Protein AF-A0A9P5AZR4-F1 (afdb_monomer_lite)

Organism: NCBI:txid1803897

Secondary structure (DSSP, 8-state):
-----------------------------PBP-BEEEESSGGGS-HHHHHHHHHHHHHTT--EEEE----B-TTGGGS-PPPB--SSSSSTT---THHHHHHHTTTT--------------------S-GGGGT----B------STTHHHHHHHHHHHHHHTT--B--S-B-SS--GGGSS-B-TTSHHHHHHHHHHHHHHHSBPSS----

Sequence (212 aa):
MKSFNLLALCQALLVAATPYGSKLPARQQSNSFAGVNSFFLHAFKQQDILDVLDAIKDANLKVLRIFISPTGHNAKNSGSISMPHIEPRTVGVWDDTQLKAIDQLTIAIHDRYKLGCWGSDATSSLSTPTWAANKLMLFEEFGATGRSKSTTVGQHIDVFNGLGVPWMPWQISKPGNKASDYEFWTDEPTYDVVEDGSNDALAKSAAQTWSI

Structure (mmCIF, N/CA/C/O backbone):
data_AF-A0A9P5AZR4-F1
#
_entry.id   AF-A0A9P5AZR4-F1
#
loop_
_atom_site.group_PDB
_atom_site.id
_atom_site.type_symbol
_atom_site.label_atom_id
_atom_site.label_alt_id
_atom_site.label_comp_id
_atom_site.label_asym_id
_atom_site.label_entity_id
_atom_site.label_seq_id
_atom_site.pdbx_PDB_ins_code
_atom_site.Cartn_x
_atom_site.Cartn_y
_atom_site.Cartn_z
_atom_site.occupancy
_atom_site.B_iso_or_equiv
_atom_site.auth_seq_id
_atom_site.auth_comp_id
_atom_site.auth_asym_id
_atom_site.auth_atom_id
_atom_site.pdbx_PDB_model_num
ATOM 1 N N . MET A 1 1 ? 9.253 -65.199 74.011 1.00 41.66 1 MET A N 1
ATOM 2 C CA . MET A 1 1 ? 8.823 -65.410 72.609 1.00 41.66 1 MET A CA 1
ATOM 3 C C . MET A 1 1 ? 8.147 -64.112 72.168 1.00 41.66 1 MET A C 1
ATOM 5 O O . MET A 1 1 ? 7.011 -63.895 72.540 1.00 41.66 1 MET A O 1
ATOM 9 N N . LYS A 1 2 ? 8.881 -63.053 71.802 1.00 36.59 2 LYS A N 1
ATOM 10 C CA . LYS A 1 2 ? 9.472 -62.744 70.482 1.00 36.59 2 LYS A CA 1
ATOM 11 C C . LYS A 1 2 ? 8.461 -62.855 69.335 1.00 36.59 2 LYS A C 1
ATOM 13 O O . LYS A 1 2 ? 8.369 -63.879 68.673 1.00 36.59 2 LYS A O 1
ATOM 18 N N . SER A 1 3 ? 7.715 -61.770 69.163 1.00 35.44 3 SER A N 1
ATOM 19 C CA . SER A 1 3 ? 6.932 -61.399 67.990 1.00 35.44 3 SER A CA 1
ATOM 20 C C . SER A 1 3 ? 7.857 -61.142 66.792 1.00 35.44 3 SER A C 1
ATOM 22 O O . SER A 1 3 ? 8.815 -60.379 66.897 1.00 35.44 3 SER A O 1
ATOM 24 N N . PHE A 1 4 ? 7.565 -61.778 65.657 1.00 37.97 4 PHE A N 1
ATOM 25 C CA . PHE A 1 4 ? 8.135 -61.457 64.348 1.00 37.97 4 PHE A CA 1
ATOM 26 C C . PHE A 1 4 ? 7.071 -60.691 63.555 1.00 37.97 4 PHE A C 1
ATOM 28 O O . PHE A 1 4 ? 6.090 -61.283 63.120 1.00 37.97 4 PHE A O 1
ATOM 35 N N . ASN A 1 5 ? 7.260 -59.382 63.381 1.00 36.47 5 ASN A N 1
ATOM 36 C CA . ASN A 1 5 ? 6.564 -58.601 62.359 1.00 36.47 5 ASN A CA 1
ATOM 37 C C . ASN A 1 5 ? 7.544 -58.410 61.201 1.00 36.47 5 ASN A C 1
ATOM 39 O O . ASN A 1 5 ? 8.585 -57.776 61.374 1.00 36.47 5 ASN A O 1
ATOM 43 N N . LEU A 1 6 ? 7.230 -58.999 60.047 1.00 40.84 6 LEU A N 1
ATOM 44 C CA . LEU A 1 6 ? 7.995 -58.841 58.817 1.00 40.84 6 LEU A CA 1
ATOM 45 C C . LEU A 1 6 ? 7.328 -57.781 57.931 1.00 40.84 6 LEU A C 1
ATOM 47 O O . LEU A 1 6 ? 6.110 -57.744 57.784 1.00 40.84 6 LEU A O 1
ATOM 51 N N . LEU A 1 7 ? 8.189 -56.921 57.395 1.00 41.50 7 LEU A N 1
ATOM 52 C CA . LEU A 1 7 ? 7.981 -55.810 56.473 1.00 41.50 7 LEU A CA 1
ATOM 53 C C . LEU A 1 7 ? 6.928 -56.033 55.372 1.00 41.50 7 LEU A C 1
ATOM 55 O O . LEU A 1 7 ? 6.967 -57.042 54.676 1.00 41.50 7 LEU A O 1
ATOM 59 N N . ALA A 1 8 ? 6.186 -54.966 55.062 1.00 41.78 8 ALA A N 1
ATOM 60 C CA . ALA A 1 8 ? 6.099 -54.441 53.695 1.00 41.78 8 ALA A CA 1
ATOM 61 C C . ALA A 1 8 ? 5.699 -52.954 53.736 1.00 41.78 8 ALA A C 1
ATOM 63 O O . ALA A 1 8 ? 4.533 -52.593 53.872 1.00 41.78 8 ALA A O 1
ATOM 64 N N . LEU A 1 9 ? 6.708 -52.087 53.659 1.00 41.28 9 LEU A N 1
ATOM 65 C CA . LEU A 1 9 ? 6.569 -50.641 53.530 1.00 41.28 9 LEU A CA 1
ATOM 66 C C . LEU A 1 9 ? 6.415 -50.311 52.034 1.00 41.28 9 LEU A C 1
ATOM 68 O O . LEU A 1 9 ? 7.409 -50.182 51.328 1.00 41.28 9 LEU A O 1
ATOM 72 N N . CYS A 1 10 ? 5.187 -50.183 51.535 1.00 32.59 10 CYS A N 1
ATOM 73 C CA . CYS A 1 10 ? 4.936 -49.555 50.234 1.00 32.59 10 CYS A CA 1
ATOM 74 C C . CYS A 1 10 ? 4.562 -48.087 50.463 1.00 32.59 10 CYS A C 1
ATOM 76 O O . CYS A 1 10 ? 3.388 -47.739 50.558 1.00 32.59 10 CYS A O 1
ATOM 78 N N . GLN A 1 11 ? 5.568 -47.216 50.573 1.00 43.03 11 GLN A N 1
ATOM 79 C CA . GLN A 1 11 ? 5.358 -45.782 50.385 1.00 43.03 11 GLN A CA 1
ATOM 80 C C . GLN A 1 11 ? 5.200 -45.521 48.886 1.00 43.03 11 GLN A C 1
ATOM 82 O O . GLN A 1 11 ? 6.162 -45.600 48.124 1.00 43.03 11 GLN A O 1
ATOM 87 N N . ALA A 1 12 ? 3.975 -45.226 48.459 1.00 45.28 12 ALA A N 1
ATOM 88 C CA . ALA A 1 12 ? 3.737 -44.628 47.158 1.00 45.28 12 ALA A CA 1
ATOM 89 C C . ALA A 1 12 ? 4.248 -43.178 47.198 1.00 45.28 12 ALA A C 1
ATOM 91 O O . ALA A 1 12 ? 3.670 -42.322 47.866 1.00 45.28 12 ALA A O 1
ATOM 92 N N . LEU A 1 13 ? 5.350 -42.909 46.499 1.00 39.28 13 LEU A N 1
ATOM 93 C CA . LEU A 1 13 ? 5.769 -41.553 46.156 1.00 39.28 13 LEU A CA 1
ATOM 94 C C . LEU A 1 13 ? 4.739 -40.971 45.179 1.00 39.28 13 LEU A C 1
ATOM 96 O O . LEU A 1 13 ? 4.774 -41.266 43.985 1.00 39.28 13 LEU A O 1
ATOM 100 N N . LEU A 1 14 ? 3.822 -40.135 45.673 1.00 39.91 14 LEU A N 1
ATOM 101 C CA . LEU A 1 14 ? 3.134 -39.177 44.811 1.00 39.91 14 LEU A CA 1
ATOM 102 C C . LEU A 1 14 ? 4.166 -38.127 44.387 1.00 39.91 14 LEU A C 1
ATOM 104 O O . LEU A 1 14 ? 4.485 -37.208 45.140 1.00 39.91 14 LEU A O 1
ATOM 108 N N . VAL A 1 15 ? 4.689 -38.258 43.171 1.00 49.47 15 VAL A N 1
ATOM 109 C CA . VAL A 1 15 ? 5.338 -37.137 42.491 1.00 49.47 15 VAL A CA 1
ATOM 110 C C . VAL A 1 15 ? 4.220 -36.166 42.127 1.00 49.47 15 VAL A C 1
ATOM 112 O O . VAL A 1 15 ? 3.446 -36.415 41.204 1.00 49.47 15 VAL A O 1
ATOM 115 N N . ALA A 1 16 ? 4.088 -35.078 42.886 1.00 50.81 16 ALA A N 1
ATOM 116 C CA . ALA A 1 16 ? 3.272 -33.952 42.463 1.00 50.81 16 ALA A CA 1
ATOM 117 C C . ALA A 1 16 ? 3.879 -33.416 41.160 1.00 50.81 16 ALA A C 1
ATOM 119 O O . ALA A 1 16 ? 4.981 -3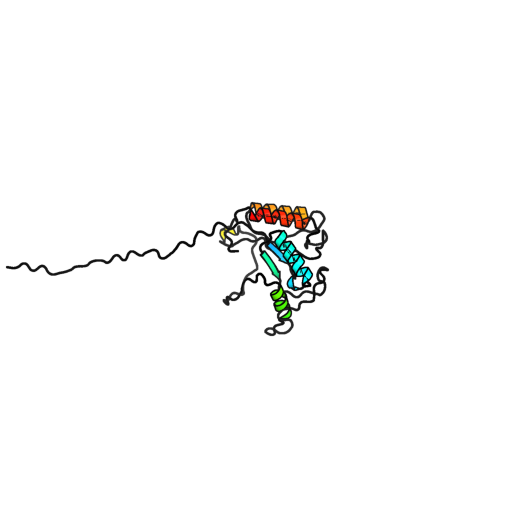2.869 41.165 1.00 50.81 16 ALA A O 1
ATOM 120 N N . ALA A 1 17 ? 3.184 -33.618 40.040 1.00 46.16 17 ALA A N 1
ATOM 121 C CA . ALA A 1 17 ? 3.525 -32.972 38.786 1.00 46.16 17 ALA A CA 1
ATOM 122 C C . ALA A 1 17 ? 3.391 -31.461 38.999 1.00 46.16 17 ALA A C 1
ATOM 124 O O . ALA A 1 17 ? 2.285 -30.924 39.065 1.00 46.16 17 ALA A O 1
ATOM 125 N N . THR A 1 18 ? 4.517 -30.773 39.162 1.00 46.44 18 THR A N 1
ATOM 126 C CA . THR A 1 18 ? 4.547 -29.321 39.066 1.00 46.44 18 THR A CA 1
ATOM 127 C C . THR A 1 18 ? 4.150 -28.968 37.633 1.00 46.44 18 THR A C 1
ATOM 129 O O . THR A 1 18 ? 4.769 -29.476 36.693 1.00 46.44 18 THR A O 1
ATOM 132 N N . PRO A 1 19 ? 3.111 -28.145 37.410 1.00 44.41 19 PRO A N 1
ATOM 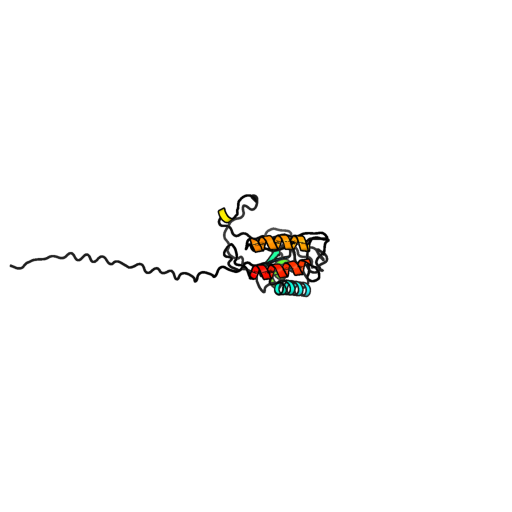133 C CA . PRO A 1 19 ? 2.815 -27.664 36.074 1.00 44.41 19 PRO A CA 1
ATOM 134 C C . PRO A 1 19 ? 3.958 -26.734 35.652 1.00 44.41 19 PRO A C 1
ATOM 136 O O . PRO A 1 19 ? 3.955 -25.540 35.940 1.00 44.41 19 PRO A O 1
ATOM 139 N N . TYR A 1 20 ? 4.965 -27.299 34.984 1.00 39.66 20 TYR A N 1
ATOM 140 C CA . TYR A 1 20 ? 5.957 -26.552 34.222 1.00 39.66 20 TYR A CA 1
ATOM 141 C C . TYR A 1 20 ? 5.283 -26.033 32.959 1.00 39.66 20 TYR A C 1
ATOM 143 O O . TYR A 1 20 ? 5.343 -26.605 31.877 1.00 39.66 20 TYR A O 1
ATOM 151 N N . GLY A 1 21 ? 4.583 -24.932 33.151 1.00 45.75 21 GLY A N 1
ATOM 152 C CA . GLY A 1 21 ? 4.060 -24.095 32.102 1.00 45.75 21 GLY A CA 1
ATOM 153 C C . GLY A 1 21 ? 3.828 -22.753 32.747 1.00 45.75 21 GLY A C 1
ATOM 154 O O . GLY A 1 21 ? 2.744 -22.495 33.267 1.00 45.75 21 GLY A O 1
ATOM 155 N N . SER A 1 22 ? 4.855 -21.904 32.755 1.00 45.66 22 SER A N 1
ATOM 156 C CA . SER A 1 22 ? 4.604 -20.473 32.827 1.00 45.66 22 SER A CA 1
ATOM 157 C C . SER A 1 22 ? 3.550 -20.196 31.761 1.00 45.66 22 SER A C 1
ATOM 159 O O . SER A 1 22 ? 3.808 -20.365 30.569 1.00 45.66 22 SER A O 1
ATOM 161 N N . LYS A 1 23 ? 2.323 -19.857 32.183 1.00 44.72 23 LYS A N 1
ATOM 162 C CA . LYS A 1 23 ? 1.367 -19.226 31.279 1.00 44.72 23 LYS A CA 1
ATOM 163 C C . LYS A 1 23 ? 2.152 -18.075 30.675 1.00 44.72 23 LYS A C 1
ATOM 165 O O . LYS A 1 23 ? 2.538 -17.163 31.409 1.00 44.72 23 LYS A O 1
ATOM 170 N N . LEU A 1 24 ? 2.449 -18.162 29.378 1.00 41.00 24 LEU A N 1
ATOM 171 C CA . LEU A 1 24 ? 2.876 -16.991 28.630 1.00 41.00 24 LEU A CA 1
ATOM 172 C C . LEU A 1 24 ? 1.893 -15.889 29.037 1.00 41.00 24 LEU A C 1
ATOM 174 O O . LEU A 1 24 ? 0.688 -16.181 29.085 1.00 41.00 24 LEU A O 1
ATOM 178 N N . PRO A 1 25 ? 2.370 -14.698 29.446 1.00 43.75 25 PRO A N 1
ATOM 179 C CA . PRO A 1 25 ? 1.461 -13.613 29.775 1.00 43.75 25 PRO A CA 1
ATOM 180 C C . PRO A 1 25 ? 0.459 -13.532 28.631 1.00 43.75 25 PRO A C 1
ATOM 182 O O . PRO A 1 25 ? 0.867 -13.592 27.468 1.00 43.75 25 PRO A O 1
ATOM 185 N N . ALA A 1 26 ? -0.837 -13.533 28.959 1.00 46.44 26 ALA A N 1
ATOM 186 C CA . ALA A 1 26 ? -1.872 -13.402 27.949 1.00 46.44 26 ALA A CA 1
ATOM 187 C C . ALA A 1 26 ? -1.466 -12.205 27.091 1.00 46.44 26 ALA A C 1
ATOM 189 O O . ALA A 1 26 ? -1.364 -11.097 27.619 1.00 46.44 26 ALA A O 1
ATOM 190 N N . ARG A 1 27 ? -1.111 -12.448 25.819 1.00 45.69 27 ARG A N 1
ATOM 191 C CA . ARG A 1 27 ? -0.790 -11.366 24.893 1.00 45.69 27 ARG A CA 1
ATOM 192 C C . ARG A 1 27 ? -2.048 -10.520 24.901 1.00 45.69 27 ARG A C 1
ATOM 194 O O . ARG A 1 27 ? -3.107 -11.011 24.509 1.00 45.69 27 ARG A O 1
ATOM 201 N N . GLN A 1 28 ? -1.950 -9.330 25.489 1.00 46.62 28 GLN A N 1
ATOM 202 C CA . GLN A 1 28 ? -3.036 -8.367 25.537 1.00 46.62 28 GLN A CA 1
ATOM 203 C C . GLN A 1 28 ? -3.618 -8.317 24.127 1.00 46.62 28 GLN A C 1
ATOM 205 O O . GLN A 1 28 ? -2.840 -8.249 23.173 1.00 46.62 28 GLN A O 1
ATOM 210 N N . GLN A 1 29 ? -4.938 -8.506 24.009 1.00 52.75 29 GLN A N 1
ATOM 211 C CA . GLN A 1 29 ? -5.640 -8.551 22.728 1.00 52.75 29 GLN A CA 1
ATOM 212 C C . GLN A 1 29 ? -5.081 -7.427 21.860 1.00 52.75 29 GLN A C 1
ATOM 214 O O . GLN A 1 29 ? -5.192 -6.260 22.234 1.00 52.75 29 GLN A O 1
ATOM 219 N N . SER A 1 30 ? -4.353 -7.793 20.800 1.00 63.94 30 SER A N 1
ATOM 220 C CA . SER A 1 30 ? -3.662 -6.806 19.980 1.00 63.94 30 SER A CA 1
ATOM 221 C C . SER A 1 30 ? -4.720 -5.857 19.441 1.00 63.94 30 SER A C 1
ATOM 223 O O . SER A 1 30 ? -5.788 -6.312 19.011 1.00 63.94 30 SER A O 1
ATOM 225 N N . ASN A 1 31 ? -4.450 -4.557 19.472 1.00 77.00 31 ASN A N 1
ATOM 226 C CA . ASN A 1 31 ? -5.306 -3.618 18.766 1.00 77.00 31 ASN A CA 1
ATOM 227 C C . ASN A 1 31 ? -5.421 -4.060 17.294 1.00 77.00 31 ASN A C 1
ATOM 229 O O . ASN A 1 31 ? -4.527 -4.740 16.771 1.00 77.00 31 ASN A O 1
ATOM 233 N N . SER A 1 32 ? -6.536 -3.731 16.643 1.00 88.8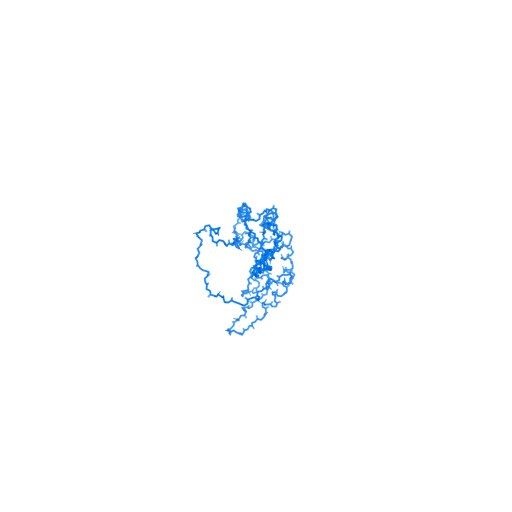8 32 SER A N 1
ATOM 234 C CA . SER A 1 32 ? -6.636 -3.885 15.194 1.00 88.88 32 SER A CA 1
ATOM 235 C C . SER A 1 32 ? -5.561 -3.024 14.526 1.00 88.88 32 SER A C 1
ATOM 237 O O . SER A 1 32 ? -4.970 -2.134 15.143 1.00 88.88 32 SER A O 1
ATOM 239 N N . PHE A 1 33 ? -5.267 -3.310 13.267 1.00 92.31 33 PHE A N 1
ATOM 240 C CA . PHE A 1 33 ? -4.279 -2.559 12.510 1.00 92.31 33 PHE A CA 1
ATOM 241 C C . PHE A 1 33 ? -4.753 -2.349 11.081 1.00 92.31 33 PHE A C 1
ATOM 243 O O . PHE A 1 33 ? -5.545 -3.124 10.546 1.00 92.31 33 PHE A O 1
ATOM 250 N N . ALA A 1 34 ? -4.204 -1.316 10.464 1.00 95.81 34 ALA A N 1
ATOM 251 C CA . ALA A 1 34 ? -4.267 -1.112 9.034 1.00 95.81 34 ALA A CA 1
ATOM 252 C C . ALA A 1 34 ? -2.874 -1.308 8.434 1.00 95.81 34 ALA A C 1
ATOM 254 O O . ALA A 1 34 ? -1.849 -1.065 9.080 1.00 95.81 34 ALA A O 1
ATOM 255 N N . GLY A 1 35 ? -2.839 -1.766 7.194 1.00 95.69 35 GLY A N 1
ATOM 256 C CA . GLY A 1 35 ? -1.647 -1.800 6.362 1.00 95.69 35 GLY A CA 1
ATOM 257 C C . GLY A 1 35 ? -1.955 -1.254 4.978 1.00 95.69 35 GLY A C 1
ATOM 258 O O . GLY A 1 35 ? -3.010 -0.668 4.756 1.00 95.69 35 GLY A O 1
ATOM 259 N N . VAL A 1 36 ? -1.050 -1.457 4.030 1.00 97.25 36 VAL A N 1
ATOM 260 C CA . VAL A 1 36 ? -1.250 -1.059 2.637 1.00 97.25 36 VAL A CA 1
ATOM 261 C C . VAL A 1 36 ? -0.471 -1.948 1.689 1.00 97.25 36 VAL A C 1
ATOM 263 O O . VAL A 1 36 ? 0.529 -2.565 2.057 1.00 97.25 36 VAL A O 1
ATOM 266 N N . ASN A 1 37 ? -0.941 -2.006 0.450 1.00 96.25 37 ASN A N 1
ATOM 267 C CA . ASN A 1 37 ? -0.242 -2.682 -0.626 1.00 96.25 37 ASN A CA 1
ATOM 268 C C . ASN A 1 37 ? 0.575 -1.688 -1.445 1.00 96.25 37 ASN A C 1
ATOM 270 O O . ASN A 1 37 ? 0.172 -0.540 -1.634 1.00 96.25 37 ASN A O 1
ATOM 274 N N . SER A 1 38 ? 1.673 -2.175 -2.009 1.00 94.06 38 SER A N 1
ATOM 275 C CA . SER A 1 38 ? 2.296 -1.574 -3.179 1.00 94.06 38 SER A CA 1
ATOM 276 C C . SER A 1 38 ? 2.813 -2.669 -4.105 1.00 94.06 38 SER A C 1
ATOM 278 O O . SER A 1 38 ? 3.629 -3.505 -3.725 1.00 94.06 38 SER A O 1
ATOM 280 N N . PHE A 1 39 ? 2.334 -2.678 -5.343 1.00 90.75 39 PHE A N 1
ATOM 281 C CA . PHE A 1 39 ? 2.656 -3.702 -6.333 1.00 90.75 39 PHE A CA 1
ATOM 282 C C . PHE A 1 39 ? 4.139 -3.708 -6.730 1.00 90.75 39 PHE A C 1
ATOM 284 O O . PHE A 1 39 ? 4.661 -4.728 -7.166 1.00 90.75 39 PHE A O 1
ATOM 291 N N . PHE A 1 40 ? 4.833 -2.583 -6.582 1.00 92.56 40 PHE A N 1
ATOM 292 C CA . PHE A 1 40 ? 6.155 -2.409 -7.175 1.00 92.56 40 PHE A CA 1
ATOM 293 C C . PHE A 1 40 ? 6.993 -1.340 -6.470 1.00 92.56 40 PHE A C 1
ATOM 295 O O . PHE A 1 40 ? 7.810 -0.679 -7.110 1.00 92.56 40 PHE A O 1
ATOM 302 N N . LEU A 1 41 ? 6.811 -1.156 -5.156 1.00 93.38 41 LEU A N 1
ATOM 303 C CA . LEU A 1 41 ? 7.557 -0.143 -4.402 1.00 93.38 41 LEU A CA 1
ATOM 304 C C . LEU A 1 41 ? 9.073 -0.324 -4.517 1.00 93.38 41 LEU A C 1
ATOM 306 O O . LEU A 1 41 ? 9.794 0.649 -4.684 1.00 93.38 41 LEU A O 1
ATOM 310 N N . HIS A 1 42 ? 9.566 -1.563 -4.489 1.00 90.38 42 HIS A N 1
ATOM 311 C CA . HIS A 1 42 ? 10.991 -1.865 -4.671 1.00 90.38 42 HIS A CA 1
ATOM 312 C C . HIS A 1 42 ? 11.531 -1.403 -6.031 1.00 90.38 42 HIS A C 1
ATOM 314 O O . HIS A 1 42 ? 12.735 -1.255 -6.190 1.00 90.38 42 HIS A O 1
ATOM 320 N N . ALA A 1 43 ? 10.665 -1.165 -7.019 1.00 93.94 43 ALA A N 1
ATOM 321 C CA . ALA A 1 43 ? 11.046 -0.638 -8.323 1.00 93.94 43 ALA A CA 1
ATOM 322 C C . ALA A 1 43 ? 11.109 0.899 -8.369 1.00 93.94 43 ALA A C 1
ATOM 324 O O . ALA A 1 43 ? 11.486 1.455 -9.400 1.00 93.94 43 ALA A O 1
ATOM 325 N N . PHE A 1 44 ? 10.711 1.611 -7.314 1.00 93.12 44 PHE A N 1
ATOM 326 C CA . PHE A 1 44 ? 10.763 3.073 -7.286 1.00 93.12 44 PHE A CA 1
ATOM 327 C C . PHE A 1 44 ? 12.211 3.567 -7.184 1.00 93.12 44 PHE A C 1
ATOM 329 O O . PHE A 1 44 ? 13.133 2.836 -6.822 1.00 93.12 44 PHE A O 1
ATOM 336 N N . LYS A 1 45 ? 12.428 4.846 -7.499 1.00 90.69 45 LYS A N 1
ATOM 337 C CA . LYS A 1 45 ? 13.701 5.500 -7.181 1.00 90.69 45 LYS A CA 1
ATOM 338 C C . LYS A 1 45 ? 13.822 5.654 -5.668 1.00 90.69 45 LYS A C 1
ATOM 340 O O . LYS A 1 45 ? 12.820 5.862 -4.996 1.00 90.69 45 LYS A O 1
ATOM 345 N N . GLN A 1 46 ? 15.051 5.647 -5.151 1.00 84.62 46 GLN A N 1
ATOM 346 C CA . GLN A 1 46 ? 15.312 5.683 -3.707 1.00 84.62 46 GLN A CA 1
ATOM 347 C C . GLN A 1 46 ? 14.532 6.778 -2.963 1.00 84.62 46 GLN A C 1
ATOM 349 O O . GLN A 1 46 ? 13.956 6.503 -1.919 1.00 84.62 46 GLN A O 1
ATOM 354 N N . GLN A 1 47 ? 14.485 8.006 -3.489 1.00 85.19 47 GLN A N 1
ATOM 355 C CA . GLN A 1 47 ? 13.745 9.081 -2.823 1.00 85.19 47 GLN A CA 1
ATOM 356 C C . GLN A 1 47 ? 12.235 8.820 -2.811 1.00 85.19 47 GLN A C 1
ATOM 358 O O . GLN A 1 47 ? 11.589 9.052 -1.801 1.00 85.19 47 GLN A O 1
ATOM 363 N N . ASP A 1 48 ? 11.676 8.289 -3.897 1.00 92.38 48 ASP A N 1
ATOM 364 C CA . ASP A 1 48 ? 10.247 7.979 -3.961 1.00 92.38 48 ASP A CA 1
ATOM 365 C C . ASP A 1 48 ? 9.887 6.796 -3.049 1.00 92.38 48 ASP A C 1
ATOM 367 O O . ASP A 1 48 ? 8.800 6.781 -2.482 1.00 92.38 48 ASP A O 1
ATOM 371 N N . ILE A 1 49 ? 10.806 5.843 -2.848 1.00 89.75 49 ILE A N 1
ATOM 372 C CA . ILE A 1 49 ? 10.673 4.806 -1.815 1.00 89.75 49 ILE A CA 1
ATOM 373 C C . ILE A 1 49 ? 10.557 5.451 -0.434 1.00 89.75 49 ILE A C 1
ATOM 375 O O . ILE A 1 49 ? 9.626 5.136 0.302 1.00 89.75 49 ILE A O 1
ATOM 379 N N . LEU A 1 50 ? 11.492 6.341 -0.083 1.00 86.31 50 LEU A N 1
ATOM 380 C CA . LEU A 1 50 ? 11.503 7.009 1.220 1.00 86.31 50 LEU A CA 1
ATOM 381 C C . LEU A 1 50 ? 10.221 7.809 1.442 1.00 86.31 50 LEU A C 1
ATOM 383 O O . LEU A 1 50 ? 9.589 7.649 2.477 1.00 86.31 50 LEU A O 1
ATOM 387 N N . ASP A 1 51 ? 9.786 8.572 0.441 1.00 90.88 51 ASP A N 1
ATOM 388 C CA . ASP A 1 51 ? 8.570 9.375 0.540 1.00 90.88 51 ASP A CA 1
ATOM 389 C C . ASP A 1 51 ? 7.324 8.496 0.744 1.00 90.88 51 ASP A C 1
ATOM 391 O O . ASP A 1 51 ? 6.426 8.855 1.504 1.00 90.88 51 ASP A O 1
ATOM 395 N N . VAL A 1 52 ? 7.253 7.326 0.092 1.00 94.81 52 VAL A N 1
ATOM 396 C CA . VAL A 1 52 ? 6.160 6.363 0.310 1.00 94.81 52 VAL A CA 1
ATOM 397 C C . VAL A 1 52 ? 6.235 5.755 1.710 1.00 94.81 52 VAL A C 1
ATOM 399 O O . VAL A 1 52 ? 5.203 5.622 2.360 1.00 94.81 52 VAL A O 1
ATOM 402 N N . LEU A 1 53 ? 7.425 5.390 2.194 1.00 90.94 53 LEU A N 1
ATOM 403 C CA . LEU A 1 53 ? 7.596 4.839 3.542 1.00 90.94 53 LEU A CA 1
ATOM 404 C C . LEU A 1 53 ? 7.262 5.868 4.633 1.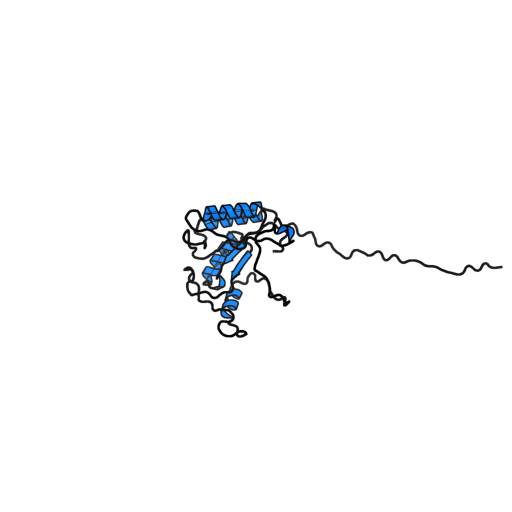00 90.94 53 LEU A C 1
ATOM 406 O O . LEU A 1 53 ? 6.645 5.500 5.633 1.00 90.94 53 LEU A O 1
ATOM 410 N N . ASP A 1 54 ? 7.609 7.139 4.427 1.00 89.50 54 ASP A N 1
ATOM 411 C CA . ASP A 1 54 ? 7.229 8.237 5.317 1.00 89.50 54 ASP A CA 1
ATOM 412 C C . ASP A 1 54 ? 5.709 8.439 5.312 1.00 89.50 54 ASP A C 1
ATOM 414 O O . ASP A 1 54 ? 5.108 8.461 6.380 1.00 89.50 54 ASP A O 1
ATOM 418 N N . ALA A 1 55 ? 5.054 8.431 4.146 1.00 97.12 55 ALA A N 1
ATOM 419 C CA . ALA A 1 55 ? 3.591 8.487 4.065 1.00 97.12 55 ALA A CA 1
ATOM 420 C C . ALA A 1 55 ? 2.910 7.295 4.774 1.00 97.12 55 ALA A C 1
ATOM 422 O O . ALA A 1 55 ? 1.927 7.452 5.492 1.00 97.12 55 ALA A O 1
ATOM 423 N N . ILE A 1 56 ? 3.447 6.079 4.631 1.00 95.31 56 ILE A N 1
ATOM 424 C CA . ILE A 1 56 ? 2.939 4.891 5.341 1.00 95.31 56 ILE A CA 1
ATOM 425 C C . ILE A 1 56 ? 3.044 5.079 6.857 1.00 95.31 56 ILE A C 1
ATOM 427 O O . ILE A 1 56 ? 2.105 4.772 7.598 1.00 95.31 56 ILE A O 1
ATOM 431 N N . LYS A 1 57 ? 4.194 5.574 7.316 1.00 90.31 57 LYS A N 1
ATOM 432 C CA . LYS A 1 57 ? 4.470 5.818 8.728 1.00 90.31 57 LYS A CA 1
ATOM 433 C C . LYS A 1 57 ? 3.572 6.915 9.298 1.00 90.31 57 LYS A C 1
ATOM 435 O O . LYS A 1 57 ? 3.023 6.712 10.382 1.00 90.31 57 LYS A O 1
ATOM 440 N N . ASP A 1 58 ? 3.421 8.025 8.585 1.00 92.62 58 ASP A N 1
ATOM 441 C CA . ASP A 1 58 ? 2.605 9.171 8.992 1.00 92.62 58 ASP A CA 1
ATOM 442 C C . ASP A 1 58 ? 1.128 8.768 9.103 1.00 92.62 58 ASP A C 1
ATOM 444 O O . ASP A 1 58 ? 0.504 9.023 10.130 1.00 92.62 58 ASP A O 1
ATOM 448 N N . ALA A 1 59 ? 0.623 7.972 8.151 1.00 97.38 59 ALA A N 1
ATOM 449 C CA . ALA A 1 59 ? -0.716 7.379 8.203 1.00 97.38 59 ALA A CA 1
ATOM 450 C C . ALA A 1 59 ? -0.869 6.228 9.221 1.00 97.38 59 ALA A C 1
ATOM 452 O O . ALA A 1 59 ? -1.890 5.533 9.247 1.00 97.38 59 ALA A O 1
ATOM 453 N N . ASN A 1 60 ? 0.137 5.970 10.060 1.00 94.12 60 ASN A N 1
ATOM 454 C CA . ASN A 1 60 ? 0.121 4.930 11.086 1.00 94.12 60 ASN A CA 1
ATOM 455 C C . ASN A 1 60 ? -0.085 3.488 10.576 1.00 94.12 60 ASN A C 1
ATOM 457 O O . ASN A 1 60 ? -0.369 2.589 11.374 1.00 94.12 60 ASN A O 1
ATOM 461 N N . LEU A 1 61 ? 0.130 3.239 9.284 1.00 94.12 61 LEU A N 1
ATOM 462 C CA . LEU A 1 61 ? -0.029 1.930 8.658 1.00 94.12 61 LEU A CA 1
ATOM 463 C C . LEU A 1 61 ? 1.104 0.999 9.117 1.00 94.12 61 LEU A C 1
ATOM 465 O O . LEU A 1 61 ? 2.285 1.322 9.010 1.00 94.12 61 LEU A O 1
ATOM 469 N N . LYS A 1 62 ? 0.752 -0.160 9.682 1.00 90.88 62 LYS A N 1
ATOM 470 C CA . LYS A 1 62 ? 1.706 -1.050 10.376 1.00 90.88 62 LYS A CA 1
ATOM 471 C C . LYS A 1 62 ? 2.291 -2.143 9.495 1.00 90.88 62 LYS A C 1
ATOM 473 O O . LYS A 1 62 ? 3.313 -2.722 9.848 1.00 90.88 62 LYS A O 1
ATOM 478 N N . VAL A 1 63 ? 1.643 -2.435 8.372 1.00 91.00 63 VAL A N 1
ATOM 479 C CA . VAL A 1 63 ? 2.044 -3.506 7.459 1.00 91.00 63 VAL A CA 1
ATOM 480 C C . VAL A 1 63 ? 2.106 -2.957 6.044 1.00 91.00 63 VAL A C 1
ATOM 482 O O . VAL A 1 63 ? 1.148 -2.359 5.565 1.00 91.00 63 VAL A O 1
ATOM 485 N N . LEU A 1 64 ? 3.226 -3.190 5.367 1.00 91.69 64 LEU A N 1
ATOM 486 C CA . LEU A 1 64 ? 3.370 -2.965 3.937 1.00 91.69 64 LEU A CA 1
ATOM 487 C C . LEU A 1 64 ? 3.478 -4.324 3.249 1.00 91.69 64 LEU A C 1
ATOM 489 O O . LEU A 1 64 ? 4.405 -5.091 3.513 1.00 91.69 64 LEU A O 1
ATOM 493 N N . ARG A 1 65 ? 2.542 -4.611 2.347 1.00 92.56 65 ARG A N 1
ATOM 494 C CA . ARG A 1 65 ? 2.601 -5.773 1.464 1.00 92.56 65 ARG A CA 1
ATOM 495 C C . ARG A 1 65 ? 3.145 -5.356 0.104 1.00 92.56 65 ARG A C 1
ATOM 497 O O . ARG A 1 65 ? 2.598 -4.464 -0.540 1.00 92.56 65 ARG A O 1
ATOM 504 N N . ILE A 1 66 ? 4.197 -6.037 -0.340 1.00 89.38 66 ILE A N 1
ATOM 505 C CA . ILE A 1 66 ? 4.780 -5.866 -1.673 1.00 89.38 66 ILE A CA 1
ATOM 506 C C . ILE A 1 66 ? 4.598 -7.114 -2.529 1.00 89.38 66 ILE A C 1
ATOM 508 O O . ILE A 1 66 ? 4.466 -8.226 -2.012 1.00 89.38 66 ILE A O 1
ATOM 512 N N . PHE A 1 67 ? 4.634 -6.931 -3.846 1.00 88.25 67 PHE A N 1
ATOM 513 C CA . PHE A 1 67 ? 4.671 -8.028 -4.805 1.00 88.25 67 PHE A CA 1
ATOM 514 C C . PHE A 1 67 ? 6.077 -8.187 -5.364 1.00 88.25 67 PHE A C 1
ATOM 516 O O . PHE A 1 67 ? 6.742 -7.210 -5.688 1.00 88.25 67 PHE A O 1
ATOM 523 N N . ILE A 1 68 ? 6.500 -9.433 -5.552 1.00 86.00 68 ILE A N 1
ATOM 524 C CA . ILE A 1 68 ? 7.731 -9.756 -6.273 1.00 86.00 68 ILE A CA 1
ATOM 525 C C . ILE A 1 68 ? 7.312 -10.132 -7.688 1.00 86.00 68 ILE A C 1
ATOM 527 O O . ILE A 1 68 ? 6.949 -11.275 -7.960 1.00 86.00 68 ILE A O 1
ATOM 531 N N . SER A 1 69 ? 7.271 -9.145 -8.579 1.00 84.12 69 SER A N 1
ATOM 532 C CA . SER A 1 69 ? 6.762 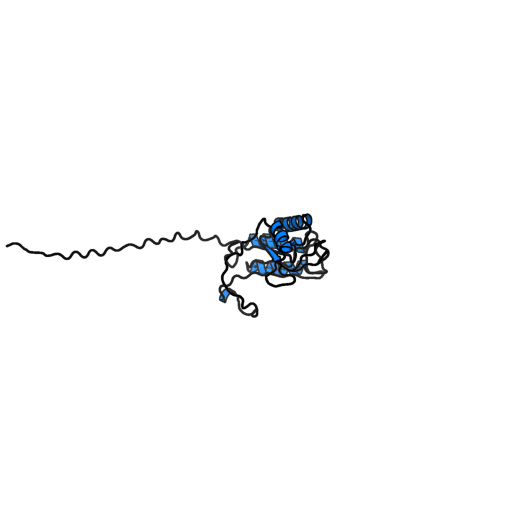-9.332 -9.935 1.00 84.12 69 SER A CA 1
ATOM 533 C C . SER A 1 69 ? 7.471 -8.425 -10.943 1.00 84.12 69 SER A C 1
ATOM 535 O O . SER A 1 69 ? 7.981 -7.362 -10.574 1.00 84.12 69 SER A O 1
ATOM 537 N N . PRO A 1 70 ? 7.528 -8.827 -12.227 1.00 88.94 70 PRO A N 1
ATOM 538 C CA . PRO A 1 70 ? 8.141 -8.001 -13.251 1.00 88.94 70 PRO A CA 1
ATOM 539 C C . PRO A 1 70 ? 7.442 -6.647 -13.336 1.00 88.94 70 PRO A C 1
ATOM 541 O O . PRO A 1 70 ? 6.222 -6.574 -13.463 1.00 88.94 70 PRO A O 1
ATOM 544 N N . THR A 1 71 ? 8.228 -5.578 -13.311 1.00 93.50 71 THR A N 1
ATOM 545 C CA . THR A 1 71 ? 7.721 -4.206 -13.383 1.00 93.50 71 THR A CA 1
ATOM 546 C C . THR A 1 71 ? 8.393 -3.488 -14.542 1.00 93.50 71 THR A C 1
ATOM 548 O O . THR A 1 71 ? 9.610 -3.551 -14.703 1.00 93.50 71 THR A O 1
ATOM 551 N N . GLY A 1 72 ? 7.601 -2.814 -15.374 1.00 93.19 72 GLY A N 1
ATOM 552 C CA . GLY A 1 72 ? 8.123 -1.996 -16.465 1.00 93.19 72 GLY A CA 1
ATOM 553 C C . GLY A 1 72 ? 8.691 -0.660 -15.980 1.00 93.19 72 GLY A C 1
ATOM 554 O O . GLY A 1 72 ? 8.319 -0.147 -14.925 1.00 93.19 72 GLY A O 1
ATOM 555 N N . HIS A 1 73 ? 9.561 -0.063 -16.791 1.00 94.31 73 HIS A N 1
ATOM 556 C CA . HIS A 1 73 ? 10.001 1.312 -16.586 1.00 94.31 73 HIS A CA 1
ATOM 557 C C . HIS A 1 73 ? 8.804 2.279 -16.577 1.00 94.31 73 HIS A C 1
ATOM 559 O O . HIS A 1 73 ? 7.958 2.235 -17.472 1.00 94.31 73 HIS A O 1
ATOM 565 N N . ASN A 1 74 ? 8.780 3.184 -15.598 1.00 94.44 74 ASN A N 1
ATOM 566 C CA . ASN A 1 74 ? 7.744 4.191 -15.382 1.00 94.44 74 ASN A CA 1
ATOM 567 C C . ASN A 1 74 ? 6.320 3.603 -15.286 1.00 94.44 74 ASN A C 1
ATOM 569 O O . ASN A 1 74 ? 5.354 4.188 -15.786 1.00 94.44 74 ASN A O 1
ATOM 573 N N . ALA A 1 75 ? 6.185 2.432 -14.659 1.00 92.50 75 ALA A N 1
ATOM 574 C CA . ALA A 1 75 ? 4.893 1.815 -14.401 1.00 92.50 75 ALA A CA 1
ATOM 575 C C . ALA A 1 75 ? 4.002 2.780 -13.603 1.00 92.50 75 ALA A C 1
ATOM 577 O O . ALA A 1 75 ? 4.448 3.420 -12.655 1.00 92.50 75 ALA A O 1
ATOM 578 N N . LYS A 1 76 ? 2.745 2.937 -14.039 1.00 90.69 76 LYS A N 1
ATOM 579 C CA . LYS A 1 76 ? 1.767 3.875 -13.452 1.00 90.69 76 LYS A CA 1
ATOM 580 C C . LYS A 1 76 ? 2.296 5.316 -13.280 1.00 90.69 76 LYS A C 1
ATOM 582 O O . LYS A 1 76 ? 1.831 6.040 -12.411 1.00 90.69 76 LYS A O 1
ATOM 587 N N . ASN A 1 77 ? 3.230 5.750 -14.132 1.00 91.44 77 ASN A N 1
ATOM 588 C CA . ASN A 1 77 ? 3.858 7.077 -14.083 1.00 91.44 77 ASN A CA 1
ATOM 589 C C . ASN A 1 77 ? 4.673 7.371 -12.808 1.00 91.44 77 ASN A C 1
ATOM 591 O O . ASN A 1 77 ? 4.901 8.538 -12.498 1.00 91.44 77 ASN A O 1
ATOM 595 N N . SER A 1 78 ? 5.132 6.347 -12.083 1.00 89.44 78 SER A N 1
ATOM 596 C CA . SER A 1 78 ? 5.870 6.523 -10.822 1.00 89.44 78 SER A CA 1
ATOM 597 C C . SER A 1 78 ? 7.368 6.779 -10.973 1.00 89.44 78 SER A C 1
ATOM 599 O O . SER A 1 78 ? 8.105 6.823 -9.993 1.00 89.44 78 SER A O 1
ATOM 601 N N . GLY A 1 79 ? 7.872 6.881 -12.203 1.00 90.25 79 GLY A N 1
ATOM 602 C CA . GLY A 1 79 ? 9.310 6.931 -12.449 1.00 90.25 79 GLY A CA 1
ATOM 603 C C . GLY A 1 79 ? 10.048 5.643 -12.069 1.00 90.25 79 GLY A C 1
ATOM 604 O O . GLY A 1 79 ? 11.277 5.686 -11.969 1.00 90.25 79 GLY A O 1
ATOM 605 N N . SER A 1 80 ? 9.332 4.524 -11.871 1.00 93.56 80 SER A N 1
ATOM 606 C CA . SER A 1 80 ? 9.922 3.224 -11.547 1.00 93.56 80 SER A CA 1
ATOM 607 C C . SER A 1 80 ? 10.977 2.791 -12.564 1.00 93.56 80 SER A C 1
ATOM 609 O O . SER A 1 80 ? 10.879 3.066 -13.763 1.00 93.56 80 SER A O 1
ATOM 611 N N . ILE A 1 81 ? 11.980 2.061 -12.096 1.00 92.94 81 ILE A N 1
ATOM 612 C CA . ILE A 1 81 ? 12.939 1.375 -12.958 1.00 92.94 81 ILE A CA 1
ATOM 613 C C . ILE A 1 81 ? 12.413 -0.016 -13.327 1.00 92.94 81 ILE A C 1
ATOM 615 O O . ILE A 1 81 ? 11.572 -0.587 -12.633 1.00 92.94 81 ILE A O 1
ATOM 619 N N . SER A 1 82 ? 12.887 -0.563 -14.447 1.00 94.06 82 SER A N 1
ATOM 620 C CA . SER A 1 82 ? 12.496 -1.911 -14.861 1.00 94.06 82 SER A CA 1
ATOM 621 C C . SER A 1 82 ? 13.013 -2.954 -13.873 1.00 94.06 82 SER A C 1
ATOM 623 O O . SER A 1 82 ? 14.207 -2.983 -13.577 1.00 94.06 82 SER A O 1
ATOM 625 N N . MET A 1 83 ? 12.130 -3.850 -13.443 1.00 92.62 83 MET A N 1
ATOM 626 C CA . MET A 1 83 ? 12.452 -4.989 -12.591 1.00 92.62 83 MET A CA 1
ATOM 627 C C . MET A 1 83 ? 12.158 -6.298 -13.329 1.00 92.62 83 MET A C 1
ATOM 629 O O . MET A 1 83 ? 11.013 -6.513 -13.738 1.00 92.62 83 MET A O 1
ATOM 633 N N . PRO A 1 84 ? 13.158 -7.175 -13.531 1.00 90.88 84 PRO A N 1
ATOM 634 C CA . PRO A 1 84 ? 12.957 -8.459 -14.194 1.00 90.88 84 PRO A CA 1
ATOM 635 C C . PRO A 1 84 ? 12.266 -9.470 -13.270 1.00 90.88 84 PRO A C 1
ATOM 637 O O . PRO A 1 84 ? 12.267 -9.319 -12.050 1.00 90.88 84 PRO A O 1
ATOM 640 N N . HIS A 1 85 ? 11.702 -10.537 -13.845 1.00 88.88 85 HIS A N 1
ATOM 641 C CA . HIS A 1 85 ? 11.273 -11.707 -13.069 1.00 88.88 85 HIS A CA 1
ATOM 642 C C . HIS A 1 85 ? 12.469 -12.317 -12.320 1.00 88.88 85 HIS A C 1
ATOM 644 O O . HIS A 1 85 ? 13.586 -12.267 -12.827 1.00 88.88 85 HIS A O 1
ATOM 650 N N . ILE A 1 86 ? 12.228 -12.930 -11.157 1.00 89.44 86 ILE A N 1
ATOM 651 C CA . ILE A 1 86 ? 13.285 -13.540 -10.330 1.00 89.44 86 ILE A CA 1
ATOM 652 C C . ILE A 1 86 ? 13.980 -14.721 -11.034 1.00 89.44 86 ILE A C 1
ATOM 654 O O . ILE A 1 86 ? 15.141 -15.005 -10.781 1.00 89.44 86 ILE A O 1
ATOM 658 N N . GLU A 1 87 ? 13.286 -15.366 -11.969 1.00 89.25 87 GLU A N 1
ATOM 659 C CA . GLU A 1 87 ? 13.817 -16.382 -12.885 1.00 89.25 87 GLU A CA 1
ATOM 660 C C . GLU A 1 87 ? 13.389 -16.006 -14.313 1.00 89.25 87 GLU A C 1
ATOM 662 O O . GLU A 1 87 ? 12.331 -16.435 -14.778 1.00 89.25 87 GLU A O 1
ATOM 667 N N . PRO A 1 88 ? 14.112 -15.116 -15.010 1.00 85.69 88 PRO A N 1
ATOM 668 C CA . PRO A 1 88 ? 13.581 -14.462 -16.207 1.00 85.69 88 PRO A CA 1
ATOM 669 C C . PRO A 1 88 ? 13.592 -15.334 -17.464 1.00 85.69 88 PRO A C 1
ATOM 671 O O . PRO A 1 88 ? 12.961 -14.974 -18.458 1.00 85.69 88 PRO A O 1
ATOM 674 N N . ARG A 1 89 ? 14.342 -16.443 -17.469 1.00 89.06 89 ARG A N 1
ATOM 675 C CA . ARG A 1 89 ? 14.529 -17.282 -18.667 1.00 89.06 89 ARG A CA 1
ATOM 676 C C . ARG A 1 89 ? 14.572 -18.776 -18.371 1.00 89.06 89 ARG A C 1
ATOM 678 O O . ARG A 1 89 ? 13.919 -19.542 -19.070 1.00 89.06 89 ARG A O 1
ATOM 685 N N . THR A 1 90 ? 15.335 -19.177 -17.357 1.00 88.50 90 THR A N 1
ATOM 686 C CA . THR A 1 90 ? 15.600 -20.586 -17.043 1.00 88.50 90 THR A CA 1
ATOM 687 C C . THR A 1 90 ? 15.336 -20.831 -15.566 1.00 88.50 90 THR A C 1
ATOM 689 O O . THR A 1 90 ? 15.915 -20.145 -14.727 1.00 88.50 90 THR A O 1
ATOM 692 N N . VAL A 1 91 ? 14.491 -21.815 -15.254 1.00 89.31 91 VAL A N 1
ATOM 693 C CA . VAL A 1 91 ? 14.235 -22.250 -13.871 1.00 89.31 91 VAL A CA 1
ATOM 694 C C . VAL A 1 91 ? 15.548 -22.674 -13.212 1.00 89.31 91 VAL A C 1
ATOM 696 O O . VAL A 1 91 ? 16.350 -23.392 -13.813 1.00 89.31 91 VAL A O 1
ATOM 699 N N . GLY A 1 92 ? 15.770 -22.218 -11.985 1.00 89.88 92 GLY A N 1
ATOM 700 C CA . GLY A 1 92 ? 16.996 -22.409 -11.219 1.00 89.88 92 GLY A CA 1
ATOM 701 C C . GLY A 1 92 ? 18.108 -21.403 -11.531 1.00 89.88 92 GLY A C 1
ATOM 702 O O . GLY A 1 92 ? 19.164 -21.482 -10.905 1.00 89.88 92 GLY A O 1
ATOM 703 N N . VAL A 1 93 ? 17.902 -20.465 -12.466 1.00 86.88 93 VAL A N 1
ATOM 704 C CA . VAL A 1 93 ? 18.840 -19.367 -12.751 1.00 86.88 93 VAL A CA 1
ATOM 705 C C . VAL A 1 93 ? 18.214 -18.055 -12.298 1.00 86.88 93 VAL A C 1
ATOM 707 O O . VAL A 1 93 ? 17.379 -17.468 -12.990 1.00 86.88 93 VAL A O 1
ATOM 710 N N . TRP A 1 94 ? 18.639 -17.619 -11.118 1.00 87.31 94 TRP A N 1
ATOM 711 C CA . TRP A 1 94 ? 18.075 -16.474 -10.418 1.00 87.31 94 TRP A CA 1
ATOM 712 C C . TRP A 1 94 ? 18.669 -15.148 -10.907 1.00 87.31 94 TRP A C 1
ATOM 714 O O . TRP A 1 94 ? 19.873 -15.047 -11.149 1.00 87.31 94 TRP A O 1
ATOM 724 N N . ASP A 1 95 ? 17.822 -14.127 -11.027 1.00 86.88 95 ASP A N 1
ATOM 725 C CA . ASP A 1 95 ? 18.216 -12.729 -11.195 1.00 86.88 95 ASP A CA 1
ATOM 726 C C . ASP A 1 95 ? 17.920 -11.954 -9.903 1.00 86.88 95 ASP A C 1
ATOM 728 O O . ASP A 1 95 ? 16.777 -11.604 -9.596 1.00 86.88 95 ASP A O 1
ATOM 732 N N . ASP A 1 96 ? 18.979 -11.666 -9.147 1.00 89.56 96 ASP A N 1
ATOM 733 C CA . ASP A 1 96 ? 18.890 -11.008 -7.842 1.00 89.56 96 ASP A CA 1
ATOM 734 C C . ASP A 1 96 ? 18.525 -9.520 -7.924 1.00 89.56 96 ASP A C 1
ATOM 736 O O . ASP A 1 96 ? 18.460 -8.856 -6.892 1.00 89.56 96 ASP A O 1
ATOM 740 N N . THR A 1 97 ? 18.317 -8.952 -9.116 1.00 88.69 97 THR A N 1
ATOM 741 C CA . THR A 1 97 ? 18.039 -7.516 -9.272 1.00 88.69 97 THR A CA 1
ATOM 742 C C . THR A 1 97 ? 16.846 -7.069 -8.419 1.00 88.69 97 THR A C 1
ATOM 744 O O . THR A 1 97 ? 16.967 -6.096 -7.675 1.00 88.69 97 THR A O 1
ATOM 747 N N . GLN A 1 98 ? 15.723 -7.804 -8.447 1.00 87.06 98 GLN A N 1
ATOM 748 C CA . GLN A 1 98 ? 14.574 -7.497 -7.580 1.00 87.06 98 GLN A CA 1
ATOM 749 C C . GLN A 1 98 ? 14.881 -7.724 -6.099 1.00 87.06 98 GLN A C 1
ATOM 751 O O . GLN A 1 98 ? 14.468 -6.917 -5.275 1.00 87.06 98 GLN A O 1
ATOM 756 N N . LEU A 1 99 ? 15.601 -8.794 -5.754 1.00 86.88 99 LEU A N 1
ATOM 757 C CA . LEU A 1 99 ? 15.914 -9.111 -4.359 1.00 86.88 99 LEU A CA 1
ATOM 758 C C . LEU A 1 99 ? 16.792 -8.026 -3.727 1.00 86.88 99 LEU A C 1
ATOM 760 O O . LEU A 1 99 ? 16.476 -7.543 -2.649 1.00 86.88 99 LEU A O 1
ATOM 764 N N . LYS A 1 100 ? 17.806 -7.541 -4.450 1.00 85.25 100 LYS A N 1
ATOM 765 C CA . LYS A 1 100 ? 18.667 -6.431 -4.008 1.00 85.25 100 LYS A CA 1
ATOM 766 C C . LYS A 1 100 ? 17.909 -5.115 -3.856 1.00 85.25 100 LYS A C 1
ATOM 768 O O . LYS A 1 100 ? 18.278 -4.293 -3.025 1.00 85.25 100 LYS A O 1
ATOM 773 N N . ALA A 1 101 ? 16.881 -4.889 -4.670 1.00 84.44 101 ALA A N 1
ATOM 774 C CA . ALA A 1 101 ? 16.024 -3.717 -4.536 1.00 84.44 101 ALA A CA 1
ATOM 775 C C . ALA A 1 101 ? 15.088 -3.836 -3.322 1.00 84.44 101 ALA A C 1
ATOM 777 O O . ALA A 1 101 ? 14.884 -2.866 -2.598 1.00 84.44 101 ALA A O 1
ATOM 778 N N . ILE A 1 102 ? 14.579 -5.040 -3.046 1.00 83.94 102 ILE A N 1
ATOM 779 C CA . ILE A 1 102 ? 13.818 -5.339 -1.827 1.00 83.94 102 ILE A CA 1
ATOM 780 C C . ILE A 1 102 ? 14.706 -5.193 -0.588 1.00 83.94 102 ILE A C 1
ATOM 782 O O . ILE A 1 102 ? 14.253 -4.637 0.408 1.00 83.94 102 ILE A O 1
ATOM 786 N N . ASP A 1 103 ? 15.982 -5.581 -0.661 1.00 78.25 103 ASP A N 1
ATOM 787 C CA . ASP A 1 103 ? 16.928 -5.406 0.444 1.00 78.25 103 ASP A CA 1
ATOM 788 C C . ASP A 1 103 ? 17.059 -3.928 0.864 1.00 78.25 103 ASP A C 1
ATOM 790 O O . ASP A 1 103 ? 17.275 -3.640 2.041 1.00 78.25 103 ASP A O 1
ATOM 794 N N . GLN A 1 104 ? 16.849 -2.975 -0.051 1.00 70.88 104 GLN A N 1
ATOM 795 C CA . GLN A 1 104 ? 16.852 -1.537 0.258 1.00 70.88 104 GLN A CA 1
ATOM 796 C C . GLN A 1 104 ? 15.598 -1.068 1.015 1.00 70.88 104 GLN A C 1
ATOM 798 O O . GLN A 1 104 ? 15.638 -0.015 1.650 1.00 70.88 104 GLN A O 1
ATOM 803 N N . LEU A 1 105 ? 14.507 -1.846 1.005 1.00 70.12 105 LEU A N 1
ATOM 804 C CA . LEU A 1 105 ? 13.316 -1.618 1.836 1.00 70.12 105 LEU A CA 1
ATOM 805 C C . LEU A 1 105 ? 13.505 -2.110 3.281 1.00 70.12 105 LEU A C 1
ATOM 807 O O . LEU A 1 105 ? 12.650 -1.869 4.135 1.00 70.12 105 LEU A O 1
ATOM 811 N N . THR A 1 106 ? 14.599 -2.822 3.567 1.00 53.53 106 THR A N 1
ATOM 812 C CA . THR A 1 106 ? 14.803 -3.584 4.807 1.00 53.53 106 THR A CA 1
ATOM 813 C C . THR A 1 106 ? 15.098 -2.689 6.011 1.00 53.53 106 THR A C 1
ATOM 815 O O . THR A 1 106 ? 16.219 -2.603 6.503 1.00 53.53 106 THR A O 1
ATOM 818 N N . ILE A 1 107 ? 14.043 -2.069 6.539 1.00 47.94 107 ILE A N 1
ATOM 819 C CA . ILE A 1 107 ? 13.830 -1.878 7.982 1.00 47.94 107 ILE A CA 1
ATOM 820 C C . ILE A 1 107 ? 12.792 -2.893 8.521 1.00 47.94 107 ILE A C 1
ATOM 822 O O . ILE A 1 107 ? 12.665 -3.047 9.732 1.00 47.94 107 ILE A O 1
ATOM 826 N N . ALA A 1 108 ? 12.139 -3.697 7.667 1.00 35.00 108 ALA A N 1
ATOM 827 C CA . ALA A 1 108 ? 11.409 -4.899 8.090 1.00 35.00 108 ALA A CA 1
ATOM 828 C C . ALA A 1 108 ? 11.265 -5.922 6.945 1.00 35.00 108 ALA A C 1
ATOM 830 O O . ALA A 1 108 ? 10.374 -5.799 6.110 1.00 35.00 108 ALA A O 1
ATOM 831 N N . ILE A 1 109 ? 12.096 -6.968 6.928 1.00 36.88 109 ILE A N 1
ATOM 832 C CA . ILE A 1 109 ? 11.752 -8.224 6.246 1.00 36.88 109 ILE A CA 1
ATOM 833 C C . ILE A 1 109 ? 11.394 -9.233 7.331 1.00 36.88 109 ILE A C 1
ATOM 835 O O . ILE A 1 109 ? 12.207 -9.555 8.198 1.00 36.88 109 ILE A O 1
ATOM 839 N N . HIS A 1 110 ? 10.161 -9.729 7.276 1.00 34.59 110 HIS A N 1
ATOM 840 C CA . HIS A 1 110 ? 9.777 -10.946 7.972 1.00 34.59 110 HIS A CA 1
ATOM 841 C C . HIS A 1 110 ? 10.454 -12.116 7.247 1.00 34.59 110 HIS A C 1
ATOM 843 O O . HIS A 1 110 ? 10.154 -12.397 6.085 1.00 34.59 110 HIS A O 1
ATOM 849 N N . ASP A 1 111 ? 11.410 -12.750 7.925 1.00 34.03 111 ASP A N 1
ATOM 850 C CA . ASP A 1 111 ? 12.129 -13.934 7.462 1.00 34.03 111 ASP A CA 1
ATOM 851 C C . ASP A 1 111 ? 11.145 -15.034 7.029 1.00 34.03 111 ASP A C 1
ATOM 853 O O . ASP A 1 111 ? 10.275 -15.462 7.795 1.00 34.03 111 ASP A O 1
ATOM 857 N N . ARG A 1 112 ? 11.290 -15.502 5.786 1.00 41.09 112 ARG A N 1
ATOM 858 C CA . ARG A 1 112 ? 10.607 -16.694 5.279 1.00 41.09 112 ARG A CA 1
ATOM 859 C C . ARG A 1 112 ? 11.609 -17.793 4.942 1.00 41.09 112 ARG A C 1
ATOM 861 O O . ARG A 1 112 ? 11.537 -18.388 3.874 1.00 41.09 112 ARG A O 1
ATOM 868 N N . TYR A 1 113 ? 12.469 -18.144 5.893 1.00 34.84 113 TYR A N 1
ATOM 869 C CA . TYR A 1 113 ? 13.109 -19.454 5.942 1.00 34.84 113 TYR A CA 1
ATOM 870 C C . TYR A 1 113 ? 12.520 -20.319 7.056 1.00 34.84 113 TYR A C 1
ATOM 872 O O . TYR A 1 113 ? 13.098 -20.541 8.117 1.00 34.84 113 TYR A O 1
ATOM 880 N N . LYS A 1 114 ? 11.384 -20.946 6.740 1.00 32.38 114 LYS A N 1
ATOM 881 C CA . LYS A 1 114 ? 11.116 -22.298 7.233 1.00 32.38 114 LYS A CA 1
ATOM 882 C C . LYS A 1 114 ? 10.701 -23.173 6.056 1.00 32.38 114 LYS A C 1
ATOM 884 O O . LYS A 1 114 ? 9.551 -23.171 5.631 1.00 32.38 114 LYS A O 1
ATOM 889 N N . LEU A 1 115 ? 11.686 -23.884 5.510 1.00 40.69 115 LEU A N 1
ATOM 890 C CA . LEU A 1 115 ? 11.498 -24.934 4.515 1.00 40.69 115 LEU A CA 1
ATOM 891 C C . LEU A 1 115 ? 10.609 -26.036 5.109 1.00 40.69 115 LEU A C 1
ATOM 893 O O . LEU A 1 115 ? 10.954 -26.655 6.115 1.00 40.69 115 LEU A O 1
ATOM 897 N N . GLY A 1 116 ? 9.463 -26.258 4.475 1.00 31.91 116 GLY A N 1
ATOM 898 C CA . GLY A 1 116 ? 8.520 -27.327 4.779 1.00 31.91 116 GLY A CA 1
ATOM 899 C C . GLY A 1 116 ? 7.358 -27.265 3.796 1.00 31.91 116 GLY A C 1
ATOM 900 O O . GLY A 1 116 ? 6.696 -26.240 3.692 1.00 31.91 116 GLY A O 1
ATOM 901 N N . CYS A 1 117 ? 7.196 -28.344 3.035 1.00 43.47 117 CYS A N 1
ATOM 902 C CA . CYS A 1 117 ? 6.310 -28.554 1.889 1.00 43.47 117 CYS A CA 1
ATOM 903 C C . CYS A 1 117 ? 4.903 -27.979 2.092 1.00 43.47 117 CYS A C 1
ATOM 905 O O . CYS A 1 117 ? 4.382 -28.170 3.177 1.00 43.47 117 CYS A O 1
ATOM 907 N N . TRP A 1 118 ? 4.308 -27.355 1.065 1.00 35.09 118 TRP A N 1
ATOM 908 C CA . TRP A 1 118 ? 2.923 -27.540 0.575 1.00 35.09 118 TRP A CA 1
ATOM 909 C C . TRP A 1 118 ? 2.661 -26.518 -0.542 1.00 35.09 118 TRP A C 1
ATOM 911 O O . TRP A 1 118 ? 2.299 -25.370 -0.300 1.00 35.09 118 TRP A O 1
ATOM 921 N N . GLY A 1 119 ? 2.879 -26.957 -1.782 1.00 42.03 119 GLY A N 1
ATOM 922 C CA . GLY A 1 119 ? 2.269 -26.361 -2.961 1.00 42.03 119 GLY A CA 1
ATOM 923 C C . GLY A 1 119 ? 1.010 -27.147 -3.295 1.00 42.03 119 GLY A C 1
ATOM 924 O O . GLY A 1 119 ? 1.117 -28.197 -3.916 1.00 42.03 119 GLY A O 1
ATOM 925 N N . SER A 1 120 ? -0.144 -26.660 -2.847 1.00 43.25 120 SER A N 1
ATOM 926 C CA . SER A 1 120 ? -1.467 -26.912 -3.434 1.00 43.25 120 SER A CA 1
ATOM 927 C C . SER A 1 120 ? -2.533 -26.177 -2.615 1.00 43.25 120 SER A C 1
ATOM 929 O O . SER A 1 120 ? -2.513 -26.234 -1.389 1.00 43.25 120 SER A O 1
ATOM 931 N N . ASP A 1 121 ? -3.457 -25.536 -3.334 1.00 38.25 121 ASP A N 1
ATOM 932 C CA . ASP A 1 121 ? -4.750 -24.985 -2.899 1.00 38.25 121 ASP A CA 1
ATOM 933 C C . ASP A 1 121 ? -4.797 -23.496 -2.514 1.00 38.25 121 ASP A C 1
ATOM 935 O O . ASP A 1 121 ? -4.732 -23.102 -1.352 1.00 38.25 121 ASP A O 1
ATOM 939 N N . ALA A 1 122 ? -5.063 -22.661 -3.524 1.00 30.56 122 ALA A N 1
ATOM 940 C CA . ALA A 1 122 ? -5.727 -21.371 -3.344 1.00 30.56 122 ALA A CA 1
ATOM 941 C C . ALA A 1 122 ? -6.716 -21.108 -4.493 1.00 30.56 122 ALA A C 1
ATOM 943 O O . ALA A 1 122 ? -6.610 -20.132 -5.228 1.00 30.56 122 ALA A O 1
ATOM 944 N N . THR A 1 123 ? -7.701 -21.993 -4.648 1.00 33.62 123 THR A N 1
ATOM 945 C CA . THR A 1 123 ? -8.947 -21.672 -5.357 1.00 33.62 123 THR A CA 1
ATOM 946 C C . THR A 1 123 ? -10.130 -22.256 -4.593 1.00 33.62 123 THR A C 1
ATOM 948 O O . THR A 1 123 ? -10.069 -23.398 -4.153 1.00 33.62 123 THR A O 1
ATOM 951 N N . SER A 1 124 ? -11.206 -21.465 -4.494 1.00 29.09 124 SER A N 1
ATOM 952 C CA . SER A 1 124 ? -12.506 -21.701 -3.832 1.00 29.09 124 SER A CA 1
ATOM 953 C C . SER A 1 124 ? -12.575 -21.518 -2.299 1.00 29.09 124 SER A C 1
ATOM 955 O O . SER A 1 124 ? -12.128 -22.353 -1.528 1.00 29.09 124 SER A O 1
ATOM 957 N N . SER A 1 125 ? -13.160 -20.399 -1.840 1.00 32.59 125 SER A N 1
ATOM 958 C CA . SER A 1 125 ? -14.574 -20.328 -1.408 1.00 32.59 125 SER A CA 1
ATOM 959 C C . SER A 1 125 ? -14.840 -19.076 -0.544 1.00 32.59 125 SER A C 1
ATOM 961 O O . SER A 1 125 ? -14.674 -19.088 0.677 1.00 32.59 125 SER A O 1
ATOM 963 N N . LEU A 1 126 ? -15.317 -17.999 -1.173 1.00 40.78 126 LEU A N 1
ATOM 964 C CA . LEU A 1 126 ? -16.096 -16.949 -0.508 1.00 40.78 126 LEU A CA 1
ATOM 965 C C . LEU A 1 126 ? -17.525 -17.479 -0.303 1.00 40.78 126 LEU A C 1
ATOM 967 O O . LEU A 1 126 ? -18.388 -17.217 -1.130 1.00 40.78 126 LEU A O 1
ATOM 971 N N . SER A 1 127 ? -17.758 -18.270 0.750 1.00 39.03 127 SER A N 1
ATOM 972 C CA . SER A 1 127 ? -19.102 -18.540 1.307 1.00 39.03 127 SER A CA 1
ATOM 973 C C . SER A 1 127 ? -19.041 -19.473 2.525 1.00 39.03 127 SER A C 1
ATOM 975 O O . SER A 1 127 ? -19.539 -20.592 2.499 1.00 39.03 127 SER A O 1
ATOM 977 N N . THR A 1 128 ? -18.420 -19.018 3.608 1.00 34.78 128 THR A N 1
ATOM 978 C CA . THR A 1 128 ? -18.721 -19.460 4.982 1.00 34.78 128 THR A CA 1
ATOM 979 C C . THR A 1 128 ? -18.136 -18.406 5.908 1.00 34.78 128 THR A C 1
ATOM 981 O O . THR A 1 128 ? -17.076 -17.868 5.579 1.00 34.78 128 THR A O 1
ATOM 984 N N . PRO A 1 129 ? -18.762 -18.082 7.045 1.00 44.75 129 PRO A N 1
ATOM 985 C CA . PRO A 1 129 ? -18.121 -17.185 7.981 1.00 44.75 129 PRO A CA 1
ATOM 986 C C . PRO A 1 129 ? -16.810 -17.825 8.457 1.00 44.75 129 PRO A C 1
ATOM 988 O O . PRO A 1 129 ? -16.803 -18.894 9.066 1.00 44.75 129 PRO A O 1
ATOM 991 N N . THR A 1 130 ? -15.690 -17.193 8.131 1.00 46.22 130 THR A N 1
ATOM 992 C CA . THR A 1 130 ? -14.317 -17.654 8.398 1.00 46.22 130 THR A CA 1
ATOM 993 C C . THR A 1 130 ? -14.040 -17.913 9.882 1.00 46.22 130 THR A C 1
ATOM 995 O O . THR A 1 130 ? -13.126 -18.675 10.205 1.00 46.22 130 THR A O 1
ATOM 998 N N . TRP A 1 131 ? -14.884 -17.395 10.785 1.00 42.47 131 TRP A N 1
ATOM 999 C CA . TRP A 1 131 ? -14.875 -17.741 12.208 1.00 42.47 131 TRP A CA 1
ATOM 1000 C C . TRP A 1 131 ? -15.117 -19.233 12.478 1.00 42.47 131 TRP A C 1
ATOM 1002 O O . TRP A 1 131 ? -14.583 -19.762 13.449 1.00 42.47 131 TRP A O 1
ATOM 1012 N N . ALA A 1 132 ? -15.834 -19.946 11.602 1.00 46.31 132 ALA A N 1
ATOM 1013 C CA . ALA A 1 132 ? -16.046 -21.390 11.724 1.00 46.31 132 ALA A CA 1
ATOM 1014 C C . ALA A 1 132 ? -14.805 -22.221 11.339 1.00 46.31 132 ALA A C 1
ATOM 1016 O O . ALA A 1 132 ? -14.698 -23.382 11.726 1.00 46.31 132 ALA A O 1
ATOM 1017 N N . ALA A 1 133 ? -13.856 -21.637 10.597 1.00 55.59 133 ALA A N 1
ATOM 1018 C CA . ALA A 1 133 ? -12.666 -22.330 10.101 1.00 55.59 133 ALA A CA 1
ATOM 1019 C C . ALA A 1 133 ? -11.416 -22.122 10.977 1.00 55.59 133 ALA A C 1
ATOM 1021 O O . ALA A 1 133 ? -10.350 -22.623 10.623 1.00 55.59 133 ALA A O 1
ATOM 1022 N N . ASN A 1 134 ? -11.521 -21.372 12.085 1.00 62.59 134 ASN A N 1
ATOM 1023 C CA . ASN A 1 134 ? -10.388 -20.978 12.936 1.00 62.59 134 ASN A CA 1
ATOM 1024 C C . ASN A 1 134 ? -9.227 -20.334 12.140 1.00 62.59 134 ASN A C 1
ATOM 1026 O O . ASN A 1 134 ? -8.052 -20.534 12.447 1.00 62.59 134 ASN A O 1
ATOM 1030 N N . LYS A 1 135 ? -9.558 -19.590 11.075 1.00 68.06 135 LYS A N 1
ATOM 1031 C CA . LYS A 1 135 ? -8.591 -18.874 10.232 1.00 68.06 135 LYS A CA 1
ATOM 1032 C C . LYS A 1 135 ? -8.634 -17.383 10.538 1.00 68.06 135 LYS A C 1
ATOM 1034 O O . LYS A 1 135 ? -9.709 -16.836 10.779 1.00 68.06 135 LYS A O 1
ATOM 1039 N N . LEU A 1 136 ? -7.470 -16.739 10.500 1.00 74.62 136 LEU A N 1
ATOM 1040 C CA . LEU A 1 136 ? -7.357 -15.285 10.572 1.00 74.62 136 LEU A CA 1
ATOM 1041 C C . LEU A 1 136 ? -7.949 -14.634 9.314 1.00 74.62 136 LEU A C 1
ATOM 1043 O O . LEU A 1 136 ? -7.810 -15.174 8.216 1.00 74.62 136 LEU A O 1
ATOM 1047 N N . MET A 1 137 ? -8.605 -13.488 9.480 1.00 76.31 137 MET A N 1
ATOM 1048 C CA . MET A 1 137 ? -9.230 -12.731 8.398 1.00 76.31 137 MET A CA 1
ATOM 1049 C C . MET A 1 137 ? -8.558 -11.370 8.206 1.00 76.31 137 MET A C 1
ATOM 1051 O O . MET A 1 137 ? -8.459 -10.590 9.144 1.00 76.31 137 MET A O 1
ATOM 1055 N N . LEU A 1 138 ? -8.144 -11.078 6.978 1.00 84.06 138 LEU A N 1
ATOM 1056 C CA . LEU A 1 138 ? -7.532 -9.815 6.570 1.00 84.06 138 LEU A CA 1
ATOM 1057 C C . LEU A 1 138 ? -8.188 -9.372 5.263 1.00 84.06 138 LEU A C 1
ATOM 1059 O O . LEU A 1 138 ? -8.262 -10.162 4.319 1.00 84.06 138 LEU A O 1
ATOM 1063 N N . PHE A 1 139 ? -8.654 -8.127 5.192 1.00 85.12 139 PHE A N 1
ATOM 1064 C CA . PHE A 1 139 ? -9.085 -7.541 3.922 1.00 85.12 139 PHE A CA 1
ATOM 1065 C C . PHE A 1 139 ? -7.857 -7.022 3.180 1.00 85.12 139 PHE A C 1
ATOM 1067 O O . PHE A 1 139 ? -7.411 -5.906 3.412 1.00 85.12 139 PHE A O 1
ATOM 1074 N N . GLU A 1 140 ? -7.263 -7.879 2.353 1.00 83.44 140 GLU A N 1
ATOM 1075 C CA . GLU A 1 140 ? -5.900 -7.685 1.847 1.00 83.44 140 GLU A CA 1
ATOM 1076 C C . GLU A 1 140 ? -5.807 -6.800 0.597 1.00 83.44 140 GLU A C 1
ATOM 1078 O O . GLU A 1 140 ? -4.748 -6.231 0.379 1.00 83.44 140 GLU A O 1
ATOM 1083 N N . GLU A 1 141 ? -6.877 -6.611 -0.184 1.00 89.12 141 GLU A N 1
ATOM 1084 C CA . GLU A 1 141 ? -6.897 -5.692 -1.334 1.00 89.12 141 GLU A CA 1
ATOM 1085 C C . GLU A 1 141 ? -8.309 -5.142 -1.564 1.00 89.12 141 GLU A C 1
ATOM 1087 O O . GLU A 1 141 ? -9.250 -5.886 -1.844 1.00 89.12 141 GLU A O 1
ATOM 1092 N N . PHE A 1 142 ? -8.469 -3.825 -1.458 1.00 92.00 142 PHE A N 1
ATOM 1093 C CA . PHE A 1 142 ? -9.711 -3.134 -1.797 1.00 92.00 142 PHE A CA 1
ATOM 1094 C C . PHE A 1 142 ? -9.420 -1.707 -2.252 1.00 92.00 142 PHE A C 1
ATOM 1096 O O . PHE A 1 142 ? -8.422 -1.106 -1.867 1.00 92.00 142 PHE A O 1
ATOM 1103 N N . GLY A 1 143 ? -10.308 -1.139 -3.055 1.00 93.25 143 GLY A N 1
ATOM 1104 C CA . GLY A 1 143 ? -10.174 0.228 -3.534 1.00 93.25 143 GLY A CA 1
ATOM 1105 C C . GLY A 1 143 ? -11.395 0.641 -4.339 1.00 93.25 143 GLY A C 1
ATOM 1106 O O . GLY A 1 143 ? -12.337 -0.133 -4.514 1.00 93.25 143 GLY A O 1
ATOM 1107 N N . ALA A 1 1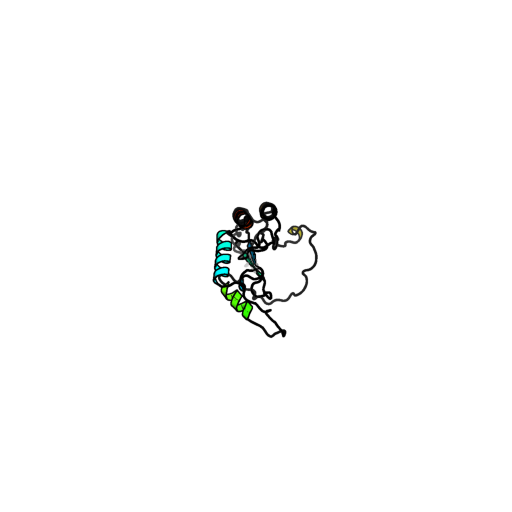44 ? -11.368 1.865 -4.847 1.00 93.62 144 ALA A N 1
ATOM 1108 C CA . ALA A 1 144 ? -12.396 2.383 -5.734 1.00 93.62 144 ALA A CA 1
ATOM 1109 C C . ALA A 1 144 ? -11.784 3.311 -6.788 1.00 93.62 144 ALA A C 1
ATOM 1111 O O . ALA A 1 144 ? -10.649 3.766 -6.657 1.00 93.62 144 ALA A O 1
ATOM 1112 N N . THR A 1 145 ? -12.568 3.613 -7.816 1.00 95.19 145 THR A N 1
ATOM 1113 C CA . THR A 1 145 ? -12.265 4.631 -8.825 1.00 95.19 145 THR A CA 1
ATOM 1114 C C . THR A 1 145 ? -13.415 5.638 -8.900 1.00 95.19 145 THR A C 1
ATOM 1116 O O . THR A 1 145 ? -14.445 5.500 -8.235 1.00 95.19 145 THR A O 1
ATOM 1119 N N . GLY A 1 146 ? -13.251 6.681 -9.706 1.00 95.31 146 GLY A N 1
ATOM 1120 C CA . GLY A 1 146 ? -14.261 7.707 -9.922 1.00 95.31 146 GLY A CA 1
ATOM 1121 C C . GLY A 1 146 ? -14.336 8.754 -8.809 1.00 95.31 146 GLY A C 1
ATOM 1122 O O . GLY A 1 146 ? -13.565 8.767 -7.851 1.00 95.31 146 GLY A O 1
ATOM 1123 N N . ARG A 1 147 ? -15.285 9.685 -8.955 1.00 96.00 147 ARG A N 1
ATOM 1124 C CA . ARG A 1 147 ? -15.437 10.850 -8.057 1.00 96.00 147 ARG A CA 1
ATOM 1125 C C . ARG A 1 147 ? -15.765 10.471 -6.612 1.00 96.00 147 ARG A C 1
ATOM 1127 O O . ARG A 1 147 ? -15.484 11.247 -5.711 1.00 96.00 147 ARG A O 1
ATOM 1134 N N . SER A 1 148 ? -16.350 9.294 -6.409 1.00 95.19 148 SER A N 1
ATOM 1135 C CA . SER A 1 148 ? -16.747 8.773 -5.099 1.00 95.19 148 SER A CA 1
ATOM 1136 C C . SER A 1 148 ? -15.697 7.842 -4.487 1.00 95.19 148 SER A C 1
ATOM 1138 O O . SER A 1 148 ? -16.014 7.128 -3.538 1.00 95.19 148 SER A O 1
ATOM 1140 N N . LYS A 1 149 ? -14.467 7.819 -5.023 1.00 95.88 149 LYS A N 1
ATOM 1141 C CA . LYS A 1 149 ? -13.392 6.927 -4.573 1.00 95.88 149 LYS A CA 1
ATOM 1142 C C . LYS A 1 149 ? -13.147 7.017 -3.068 1.00 95.88 149 LYS A C 1
ATOM 1144 O O . LYS A 1 149 ? -13.295 6.007 -2.389 1.00 95.88 149 LYS A O 1
ATOM 1149 N N . SER A 1 150 ? -12.842 8.207 -2.548 1.00 97.25 150 SER A N 1
ATOM 1150 C CA . SER A 1 150 ? -12.547 8.399 -1.120 1.00 97.25 150 SER A CA 1
ATOM 1151 C C . SER A 1 150 ? -13.728 7.996 -0.236 1.00 97.25 150 SER A C 1
ATOM 1153 O O . SER A 1 150 ? -13.549 7.264 0.729 1.00 97.25 150 SER A O 1
ATOM 1155 N N . THR A 1 151 ? -14.953 8.371 -0.616 1.00 95.62 151 THR A N 1
ATOM 1156 C CA . THR A 1 151 ? -16.174 7.966 0.097 1.00 95.62 151 THR A CA 1
ATOM 1157 C C . THR A 1 151 ? -16.358 6.449 0.120 1.00 95.62 151 THR A C 1
ATOM 1159 O O . THR A 1 151 ? -16.677 5.888 1.161 1.00 95.62 151 THR A O 1
ATOM 1162 N N . THR A 1 152 ? -16.144 5.773 -1.010 1.00 94.50 152 THR A N 1
ATOM 1163 C CA . THR A 1 152 ? -16.321 4.315 -1.119 1.00 94.50 152 THR A CA 1
ATOM 1164 C C . THR A 1 152 ? -15.255 3.570 -0.314 1.00 94.50 152 THR A C 1
ATOM 1166 O O . THR A 1 152 ? -15.565 2.616 0.393 1.00 94.50 152 THR A O 1
ATOM 1169 N N . VAL A 1 153 ? -14.000 4.027 -0.383 1.00 95.56 153 VAL A N 1
ATOM 1170 C CA . VAL A 1 153 ? -12.898 3.483 0.424 1.00 95.56 153 VAL A CA 1
ATOM 1171 C C . VAL A 1 153 ? -13.187 3.662 1.916 1.00 95.56 153 VAL A C 1
ATOM 1173 O O . VAL A 1 153 ? -13.054 2.698 2.666 1.00 95.56 153 VAL A O 1
ATOM 1176 N N . GLY A 1 154 ? -13.668 4.837 2.331 1.00 91.75 154 GLY A N 1
ATOM 1177 C CA . GLY A 1 154 ? -14.051 5.107 3.720 1.00 91.75 154 GLY A CA 1
ATOM 1178 C C . GLY A 1 154 ? -15.167 4.194 4.217 1.00 91.75 154 GLY A C 1
ATOM 1179 O O . GLY A 1 154 ? -15.030 3.587 5.269 1.00 91.75 154 GLY A O 1
ATOM 1180 N N . GLN A 1 155 ? -16.216 3.984 3.417 1.00 92.38 155 GLN A N 1
ATOM 1181 C CA . GLN A 1 155 ? -17.306 3.066 3.770 1.00 92.38 155 GLN A CA 1
ATOM 1182 C C . GLN A 1 155 ? -16.826 1.624 3.988 1.00 92.38 155 GLN A C 1
ATOM 1184 O O . GLN A 1 155 ? -17.319 0.940 4.883 1.00 92.38 155 GLN A O 1
ATOM 1189 N N . HIS A 1 156 ? -15.871 1.146 3.185 1.00 91.62 156 HIS A N 1
ATOM 1190 C CA . HIS A 1 156 ? -15.263 -0.165 3.411 1.00 91.62 156 HIS A CA 1
ATOM 1191 C C . HIS A 1 156 ? -14.473 -0.196 4.723 1.00 91.62 156 HIS A C 1
ATOM 1193 O O . HIS A 1 156 ? -14.650 -1.120 5.517 1.00 91.62 156 HIS A O 1
ATOM 1199 N N . ILE A 1 157 ? -13.651 0.826 4.975 1.00 95.94 157 ILE A N 1
ATOM 1200 C CA . ILE A 1 157 ? -12.864 0.937 6.206 1.00 95.94 157 ILE A CA 1
ATOM 1201 C C . ILE A 1 157 ? -13.770 0.977 7.440 1.00 95.94 157 ILE A C 1
ATOM 1203 O O . ILE A 1 157 ? -13.514 0.234 8.384 1.00 95.94 157 ILE A O 1
ATOM 1207 N N . ASP A 1 158 ? -14.858 1.748 7.417 1.00 90.50 158 ASP A N 1
ATOM 1208 C CA . ASP A 1 158 ? -15.833 1.816 8.511 1.00 90.50 158 ASP A CA 1
ATOM 1209 C C . ASP A 1 158 ? -16.402 0.432 8.844 1.00 90.50 158 ASP A C 1
ATOM 1211 O O . ASP A 1 158 ? -16.521 0.058 10.014 1.00 90.50 158 ASP A O 1
ATOM 1215 N N . VAL A 1 159 ? -16.712 -0.370 7.818 1.00 88.44 159 VAL A N 1
ATOM 1216 C CA . VAL A 1 159 ? -17.170 -1.753 7.997 1.00 88.44 159 VAL A CA 1
ATOM 1217 C C . VAL A 1 159 ? -16.067 -2.613 8.613 1.00 88.44 159 VAL A C 1
ATOM 1219 O O . VAL A 1 159 ? -16.326 -3.330 9.578 1.00 88.44 159 VAL A O 1
ATOM 1222 N N . PHE A 1 160 ? -14.839 -2.555 8.098 1.00 89.88 160 PHE A N 1
ATOM 1223 C CA . PHE A 1 160 ? -13.734 -3.390 8.584 1.00 89.88 160 PHE A CA 1
ATOM 1224 C C . PHE A 1 160 ? -13.349 -3.051 10.026 1.00 89.88 160 PHE A C 1
ATOM 1226 O O . PHE A 1 160 ? -13.217 -3.947 10.864 1.00 89.88 160 PHE A O 1
ATOM 1233 N N . ASN A 1 161 ? -13.272 -1.760 10.340 1.00 89.31 161 ASN A N 1
ATOM 1234 C CA . ASN A 1 161 ? -13.060 -1.249 11.686 1.00 89.31 161 ASN A CA 1
ATOM 1235 C C . ASN A 1 161 ? -14.219 -1.630 12.614 1.00 89.31 161 ASN A C 1
ATOM 1237 O O . ASN A 1 161 ? -13.976 -2.092 13.727 1.00 89.31 161 ASN A O 1
ATOM 1241 N N . GLY A 1 162 ? -15.471 -1.512 12.162 1.00 84.88 162 GLY A N 1
ATOM 1242 C CA . GLY A 1 162 ? -16.647 -1.955 12.916 1.00 84.88 162 GLY A CA 1
ATOM 1243 C C . GLY A 1 162 ? -16.634 -3.454 13.238 1.00 84.88 162 GLY A C 1
ATOM 1244 O O . GLY A 1 162 ? -17.116 -3.866 14.292 1.00 84.88 162 GLY A O 1
ATOM 1245 N N . LEU A 1 163 ? -16.027 -4.264 12.367 1.00 84.06 163 LEU A N 1
ATOM 1246 C CA . LEU A 1 163 ? -15.814 -5.695 12.581 1.00 84.06 163 LEU A CA 1
ATOM 1247 C C . LEU A 1 163 ? -14.550 -6.012 13.396 1.00 84.06 163 LEU A C 1
ATOM 1249 O O . LEU A 1 163 ? -14.365 -7.168 13.765 1.00 84.06 163 LEU A O 1
ATOM 1253 N N . GLY A 1 164 ? -13.672 -5.038 13.658 1.00 85.25 164 GLY A N 1
ATOM 1254 C CA . GLY A 1 164 ? -12.367 -5.264 14.289 1.00 85.25 164 GLY A CA 1
ATOM 1255 C C . GLY A 1 164 ? -11.424 -6.130 13.443 1.00 85.25 164 GLY A C 1
ATOM 1256 O O . GLY A 1 164 ? -10.585 -6.845 13.994 1.00 85.25 164 GLY A O 1
ATOM 1257 N N . VAL A 1 165 ? -11.595 -6.125 12.119 1.00 84.44 165 VAL A N 1
ATOM 1258 C CA . VAL A 1 165 ? -10.812 -6.935 11.179 1.00 84.44 165 VAL A CA 1
ATOM 1259 C C . VAL A 1 165 ? -9.750 -6.050 10.522 1.00 84.44 165 VAL A C 1
ATOM 1261 O O . VAL A 1 165 ? -10.113 -5.014 9.965 1.00 84.44 165 VAL A O 1
ATOM 1264 N N . PRO A 1 166 ? -8.461 -6.433 10.551 1.00 92.38 166 PRO A N 1
ATOM 1265 C CA . PRO A 1 166 ? -7.416 -5.688 9.859 1.00 92.38 166 PRO A CA 1
ATOM 1266 C C . PRO A 1 166 ? -7.633 -5.603 8.345 1.00 92.38 166 PRO A C 1
ATOM 1268 O O . PRO A 1 166 ? -8.275 -6.469 7.736 1.00 92.38 166 PRO A O 1
ATOM 1271 N N . TRP A 1 167 ? -7.063 -4.577 7.718 1.00 94.56 167 TRP A N 1
ATOM 1272 C CA . TRP A 1 167 ? -7.293 -4.285 6.302 1.00 94.56 167 TRP A CA 1
ATOM 1273 C C . TRP A 1 167 ? -6.106 -3.581 5.635 1.00 94.56 167 TRP A C 1
ATOM 1275 O O . TRP A 1 167 ? -5.287 -2.953 6.305 1.00 94.56 167 TRP A O 1
ATOM 1285 N N . MET A 1 168 ? -6.003 -3.703 4.308 1.00 96.81 168 MET A N 1
ATOM 1286 C CA . MET A 1 168 ? -4.954 -3.107 3.475 1.00 96.81 168 MET A CA 1
ATOM 1287 C C . MET A 1 168 ? -5.529 -2.665 2.115 1.00 96.81 168 MET A C 1
ATOM 1289 O O . MET A 1 168 ? -5.940 -3.518 1.324 1.00 96.81 168 MET A O 1
ATOM 1293 N N . PRO A 1 169 ? -5.589 -1.357 1.800 1.00 96.88 169 PRO A N 1
ATOM 1294 C CA . PRO A 1 169 ? -6.134 -0.900 0.533 1.00 96.88 169 PRO A CA 1
ATOM 1295 C C . PRO A 1 169 ? -5.125 -1.092 -0.606 1.00 96.88 169 PRO A C 1
ATOM 1297 O O . PRO A 1 169 ? -3.911 -1.214 -0.401 1.00 96.88 169 PRO A O 1
ATOM 1300 N N . TRP A 1 170 ? -5.647 -1.105 -1.828 1.00 95.44 170 TRP A N 1
ATOM 1301 C CA . TRP A 1 170 ? -4.891 -1.012 -3.067 1.00 95.44 170 TRP A CA 1
ATOM 1302 C C . TRP A 1 170 ? -4.928 0.423 -3.586 1.00 95.44 170 TRP A C 1
ATOM 1304 O O . TRP A 1 170 ? -6.001 0.989 -3.765 1.00 95.44 170 TRP A O 1
ATOM 1314 N N . GLN A 1 171 ? -3.809 1.038 -3.928 1.00 94.25 171 GLN A N 1
ATOM 1315 C CA . GLN A 1 171 ? -2.465 0.815 -3.393 1.00 94.25 171 GLN A CA 1
ATOM 1316 C C . GLN A 1 171 ? -1.872 2.204 -3.158 1.00 94.25 171 GLN A C 1
ATOM 1318 O O . GLN A 1 171 ? -2.284 3.158 -3.828 1.00 94.25 171 GLN A O 1
ATOM 1323 N N . ILE A 1 172 ? -0.894 2.328 -2.265 1.00 97.19 172 ILE A N 1
ATOM 1324 C CA . ILE A 1 172 ? -0.145 3.582 -2.180 1.00 97.19 172 ILE A CA 1
ATOM 1325 C C . ILE A 1 172 ? 0.882 3.631 -3.316 1.00 97.19 172 ILE A C 1
ATOM 1327 O O . ILE A 1 172 ? 1.613 2.667 -3.563 1.00 97.19 172 ILE A O 1
ATOM 1331 N N . SER A 1 173 ? 0.905 4.740 -4.047 1.00 96.56 173 SER A N 1
ATOM 1332 C CA . SER A 1 173 ? 1.819 4.955 -5.171 1.00 96.56 173 SER A CA 1
ATOM 1333 C C . SER A 1 173 ? 2.161 6.430 -5.281 1.00 96.56 173 SER A C 1
ATOM 1335 O O . SER A 1 173 ? 1.307 7.273 -5.036 1.00 96.56 173 SER A O 1
ATOM 1337 N N . LYS A 1 174 ? 3.388 6.737 -5.707 1.00 95.50 174 LYS A N 1
ATOM 1338 C CA . LYS A 1 174 ? 3.842 8.099 -5.982 1.00 95.50 174 LYS A CA 1
ATOM 1339 C C . LYS A 1 174 ? 4.176 8.248 -7.475 1.00 95.50 174 LYS A C 1
ATOM 1341 O O . LYS A 1 174 ? 5.129 7.620 -7.924 1.00 95.50 174 LYS A O 1
ATOM 1346 N N . PRO A 1 175 ? 3.445 9.073 -8.244 1.00 96.31 175 PRO A N 1
ATOM 1347 C CA . PRO A 1 175 ? 2.194 9.702 -7.851 1.00 96.31 175 PRO A CA 1
ATOM 1348 C C . PRO A 1 175 ? 1.082 8.651 -7.715 1.00 96.31 175 PRO A C 1
ATOM 1350 O O . PRO A 1 175 ? 1.214 7.500 -8.156 1.00 96.31 175 PRO A O 1
ATOM 1353 N N . GLY A 1 176 ? -0.026 9.073 -7.120 1.00 95.38 176 GLY A N 1
ATOM 1354 C CA . GLY A 1 176 ? -1.285 8.351 -7.212 1.00 95.38 176 GLY A CA 1
ATOM 1355 C C . GLY A 1 176 ? -1.919 8.581 -8.583 1.00 95.38 176 GLY A C 1
ATOM 1356 O O . GLY A 1 176 ? -1.307 9.161 -9.488 1.00 95.38 176 GLY A O 1
ATOM 1357 N N . ASN A 1 177 ? -3.158 8.128 -8.760 1.00 94.44 177 ASN A N 1
ATOM 1358 C CA . ASN A 1 177 ? -3.878 8.320 -10.021 1.00 94.44 177 ASN A CA 1
ATOM 1359 C C . ASN A 1 177 ? -5.272 8.934 -9.839 1.00 94.44 177 ASN A C 1
ATOM 1361 O O . ASN A 1 177 ? -6.140 8.826 -10.714 1.00 94.44 177 ASN A O 1
ATOM 1365 N N . LYS A 1 178 ? -5.493 9.629 -8.719 1.00 93.31 178 LYS A N 1
ATOM 1366 C CA . LYS A 1 178 ? -6.711 10.394 -8.436 1.00 93.31 178 LYS A CA 1
ATOM 1367 C C . LYS A 1 178 ? -7.952 9.514 -8.600 1.00 93.31 178 LYS A C 1
ATOM 1369 O O . LYS A 1 178 ? -7.999 8.368 -8.163 1.00 93.31 178 LYS A O 1
ATOM 1374 N N . ALA A 1 179 ? -8.979 10.047 -9.253 1.00 94.94 179 ALA A N 1
ATOM 1375 C CA . ALA A 1 179 ? -10.204 9.323 -9.568 1.00 94.94 179 ALA A CA 1
ATOM 1376 C C . ALA A 1 179 ? -10.058 8.342 -10.750 1.00 94.94 179 ALA A C 1
ATOM 1378 O O . ALA A 1 179 ? -11.007 7.618 -11.043 1.00 94.94 179 ALA A O 1
ATOM 1379 N N . SER A 1 180 ? -8.934 8.342 -11.466 1.00 95.56 180 SER A N 1
ATOM 1380 C CA . SER A 1 180 ? -8.787 7.578 -12.711 1.00 95.56 180 SER A CA 1
ATOM 1381 C C . SER A 1 180 ? -8.458 6.106 -12.478 1.00 95.56 180 SER A C 1
ATOM 1383 O O . SER A 1 180 ? -8.697 5.293 -13.365 1.00 95.56 180 SER A O 1
ATOM 1385 N N . ASP A 1 181 ? -7.913 5.765 -11.310 1.00 95.19 181 ASP A N 1
ATOM 1386 C CA . ASP A 1 181 ? -7.505 4.403 -10.962 1.00 95.19 181 ASP A CA 1
ATOM 1387 C C . ASP A 1 181 ? -7.474 4.225 -9.434 1.00 95.19 181 ASP A C 1
ATOM 1389 O O . ASP A 1 181 ? -7.782 5.150 -8.671 1.00 95.19 181 ASP A O 1
ATOM 1393 N N . TYR A 1 182 ? -7.144 3.018 -8.988 1.00 96.12 182 TYR A N 1
ATOM 1394 C CA . TYR A 1 182 ? -7.207 2.621 -7.585 1.00 96.12 182 TYR A CA 1
ATOM 1395 C C . TYR A 1 182 ? -6.067 3.216 -6.739 1.00 96.12 182 TYR A C 1
ATOM 1397 O O . TYR A 1 182 ? -6.272 3.500 -5.562 1.00 96.12 182 TYR A O 1
ATOM 1405 N N . GLU A 1 183 ? -4.899 3.483 -7.334 1.00 96.38 183 GLU A N 1
ATOM 1406 C CA . GLU A 1 183 ? -3.730 4.071 -6.662 1.00 96.38 183 GLU A CA 1
ATOM 1407 C C . GLU A 1 183 ? -4.050 5.413 -5.994 1.00 96.38 183 GLU A C 1
ATOM 1409 O O . GLU A 1 183 ? -4.663 6.277 -6.622 1.00 96.38 183 GLU A O 1
ATOM 1414 N N . PHE A 1 184 ? -3.599 5.626 -4.762 1.00 97.81 184 PHE A N 1
ATOM 1415 C CA . PHE A 1 184 ? -3.745 6.896 -4.048 1.00 97.81 184 PHE A CA 1
ATOM 1416 C C . PHE A 1 184 ? -2.397 7.405 -3.531 1.00 97.81 184 PHE A C 1
ATOM 1418 O O . PHE A 1 184 ? -1.449 6.635 -3.351 1.00 97.81 184 PHE A O 1
ATOM 1425 N N . TRP A 1 185 ? -2.335 8.713 -3.295 1.00 98.19 185 TRP A N 1
ATOM 1426 C CA . TRP A 1 185 ? -1.161 9.411 -2.787 1.00 98.19 185 TRP A CA 1
ATOM 1427 C C . TRP A 1 185 ? -1.550 10.521 -1.814 1.00 98.19 185 TRP A C 1
ATOM 1429 O O . TRP A 1 185 ? -2.729 10.842 -1.687 1.00 98.19 185 TRP A O 1
ATOM 1439 N N . THR A 1 186 ? -0.560 11.090 -1.128 1.00 98.19 186 THR A N 1
ATOM 1440 C CA . THR A 1 186 ? -0.732 12.066 -0.040 1.00 98.19 186 THR A CA 1
ATOM 1441 C C . THR A 1 186 ? -1.402 13.374 -0.461 1.00 98.19 186 THR A C 1
ATOM 1443 O O . THR A 1 186 ? -1.876 14.116 0.388 1.00 98.19 186 THR A O 1
ATOM 1446 N N . ASP A 1 187 ? -1.474 13.671 -1.759 1.00 96.94 187 ASP A N 1
ATOM 1447 C CA . ASP A 1 187 ? -2.178 14.834 -2.307 1.00 96.94 187 ASP A CA 1
ATOM 1448 C C . ASP A 1 187 ? -3.625 14.522 -2.745 1.00 96.94 187 ASP A C 1
ATOM 1450 O O . ASP A 1 187 ? -4.265 15.331 -3.425 1.00 96.94 187 ASP A O 1
ATOM 1454 N N . GLU A 1 188 ? -4.158 13.354 -2.370 1.00 97.50 188 GLU A N 1
ATOM 1455 C CA . GLU A 1 188 ? -5.506 12.906 -2.710 1.00 97.50 188 GLU A CA 1
ATOM 1456 C C . GLU A 1 188 ? -6.385 12.685 -1.468 1.00 97.50 188 GLU A C 1
ATOM 1458 O O . GLU A 1 188 ? -5.938 12.053 -0.515 1.00 97.50 188 GLU A O 1
ATOM 1463 N N . PRO A 1 189 ? -7.696 13.005 -1.520 1.00 98.19 189 PRO A N 1
ATOM 1464 C CA . PRO A 1 189 ? -8.618 12.778 -0.395 1.00 98.19 189 PRO A CA 1
ATOM 1465 C C . PRO A 1 189 ? -8.744 11.319 0.070 1.00 98.19 189 PRO A C 1
ATOM 1467 O O . PRO A 1 189 ? -9.323 11.040 1.112 1.00 98.19 189 PRO A O 1
ATOM 1470 N N . THR A 1 190 ? -8.297 10.360 -0.745 1.00 98.38 190 THR A N 1
ATOM 1471 C CA . THR A 1 190 ? -8.309 8.942 -0.356 1.00 98.38 190 THR A CA 1
ATOM 1472 C C . THR A 1 190 ? -7.248 8.658 0.705 1.00 98.38 190 THR A C 1
ATOM 1474 O O . THR A 1 190 ? -7.468 7.784 1.534 1.00 98.38 190 THR A O 1
ATOM 1477 N N . TYR A 1 191 ? -6.127 9.388 0.696 1.00 98.62 191 TYR A N 1
ATOM 1478 C CA . TYR A 1 191 ? -5.082 9.236 1.702 1.00 98.62 191 TYR A CA 1
ATOM 1479 C C . TYR A 1 191 ? -5.585 9.651 3.087 1.00 98.62 191 TYR A C 1
ATOM 1481 O O . TYR A 1 191 ? -5.485 8.844 4.004 1.00 98.62 191 TYR A O 1
ATOM 1489 N N . ASP A 1 192 ? -6.236 10.813 3.202 1.00 98.50 192 ASP A N 1
ATOM 1490 C CA . ASP A 1 192 ? -6.809 11.300 4.468 1.00 98.50 192 ASP A CA 1
ATOM 1491 C C . ASP A 1 192 ? -7.773 10.270 5.085 1.00 98.50 192 ASP A C 1
ATOM 1493 O O . ASP A 1 192 ? -7.697 9.938 6.263 1.00 98.50 192 ASP A O 1
ATOM 1497 N N . VAL A 1 193 ? -8.641 9.679 4.256 1.00 98.31 193 VAL A N 1
ATOM 1498 C CA . VAL A 1 193 ? -9.586 8.637 4.692 1.00 98.31 193 VAL A CA 1
ATOM 1499 C C . VAL A 1 193 ? -8.869 7.369 5.173 1.00 98.31 193 VAL A C 1
ATOM 1501 O O . VAL A 1 193 ? -9.313 6.727 6.126 1.00 98.31 193 VAL A O 1
ATOM 1504 N N . VAL A 1 194 ? -7.772 6.983 4.518 1.00 98.56 194 VAL A N 1
ATOM 1505 C CA . VAL A 1 194 ? -6.958 5.827 4.924 1.00 98.56 194 VAL A CA 1
ATOM 1506 C C . VAL A 1 194 ? -6.212 6.116 6.229 1.00 98.56 194 VAL A C 1
ATOM 1508 O O . VAL A 1 194 ? -6.158 5.243 7.093 1.00 98.56 194 VAL A O 1
ATOM 1511 N N . GLU A 1 195 ? -5.678 7.322 6.398 1.00 98.56 195 GLU A N 1
ATOM 1512 C CA . GLU A 1 195 ? -5.014 7.769 7.622 1.00 98.56 195 GLU A CA 1
ATOM 1513 C C . GLU A 1 195 ? -5.982 7.797 8.815 1.00 98.56 195 GLU A C 1
ATOM 1515 O O . GLU A 1 195 ? -5.721 7.153 9.835 1.00 98.56 195 GLU A O 1
ATOM 1520 N N . ASP A 1 196 ? -7.131 8.463 8.682 1.00 98.50 196 ASP A N 1
ATOM 1521 C CA . ASP A 1 196 ? -8.160 8.520 9.727 1.00 98.50 196 ASP A CA 1
ATOM 1522 C C . ASP A 1 196 ? -8.632 7.114 10.115 1.00 98.50 196 ASP A C 1
ATOM 1524 O O . ASP A 1 196 ? -8.691 6.747 11.294 1.00 98.50 196 ASP A O 1
ATOM 1528 N N . GLY A 1 197 ? -8.897 6.287 9.105 1.00 98.19 197 GLY A N 1
ATOM 1529 C CA . GLY A 1 197 ? -9.289 4.899 9.275 1.00 98.19 197 GLY A CA 1
ATOM 1530 C C . GLY A 1 197 ? -8.250 4.051 10.006 1.00 98.19 197 GLY A C 1
ATOM 1531 O O . GLY A 1 197 ? -8.600 3.226 10.855 1.00 98.19 197 GLY A O 1
ATOM 1532 N N . SER A 1 198 ? -6.973 4.233 9.672 1.00 97.69 198 SER A N 1
ATOM 1533 C CA . SER A 1 198 ? -5.841 3.538 10.291 1.00 97.69 198 SER A CA 1
ATOM 1534 C C . SER A 1 198 ? -5.711 3.903 11.772 1.00 97.69 198 SER A C 1
ATOM 1536 O O . SER A 1 198 ? -5.579 3.022 12.628 1.00 97.69 198 SER A O 1
ATOM 1538 N N . ASN A 1 199 ? -5.850 5.190 12.096 1.00 96.94 199 ASN A N 1
ATOM 1539 C CA . ASN A 1 199 ? -5.866 5.672 13.474 1.00 96.94 199 ASN A CA 1
ATOM 1540 C C . ASN A 1 199 ? -7.050 5.098 14.274 1.00 96.94 199 ASN A C 1
ATOM 1542 O O . ASN A 1 199 ? -6.866 4.670 15.417 1.00 96.94 199 ASN A O 1
ATOM 1546 N N . ASP A 1 200 ? -8.244 5.014 13.677 1.00 96.25 200 ASP A N 1
ATOM 1547 C CA . ASP A 1 200 ? -9.401 4.369 14.310 1.00 96.25 200 ASP A CA 1
ATOM 1548 C C . ASP A 1 200 ? -9.175 2.862 14.528 1.00 96.25 200 ASP A C 1
ATOM 1550 O O . ASP A 1 200 ? -9.473 2.345 15.606 1.00 96.25 200 ASP A O 1
ATOM 1554 N N . ALA A 1 201 ? -8.569 2.152 13.568 1.00 93.88 201 ALA A N 1
ATOM 1555 C CA . ALA A 1 201 ? -8.242 0.732 13.717 1.00 93.88 201 ALA A CA 1
ATOM 1556 C C . ALA A 1 201 ? -7.340 0.485 14.940 1.00 93.88 201 ALA A C 1
ATOM 1558 O O . ALA A 1 201 ? -7.615 -0.409 15.745 1.00 93.88 201 ALA A O 1
ATOM 1559 N N . LEU A 1 202 ? -6.315 1.322 15.129 1.00 91.50 202 LEU A N 1
ATOM 1560 C CA . LEU A 1 202 ? -5.393 1.234 16.265 1.00 91.50 202 LEU A CA 1
ATOM 1561 C C . LEU A 1 202 ? -6.060 1.484 17.620 1.00 91.50 202 LEU A C 1
ATOM 1563 O O . LEU A 1 202 ? -5.534 1.037 18.641 1.00 91.50 202 LEU A O 1
ATOM 1567 N N . ALA A 1 203 ? -7.194 2.183 17.653 1.00 91.38 203 ALA A N 1
ATOM 1568 C CA . ALA A 1 203 ? -7.957 2.420 18.874 1.00 91.38 203 ALA A CA 1
ATOM 1569 C C . ALA A 1 203 ? -8.906 1.258 19.227 1.00 91.38 203 ALA A C 1
ATOM 1571 O O . ALA A 1 203 ? -9.451 1.226 20.334 1.00 91.38 203 ALA A O 1
ATOM 1572 N N . LYS A 1 204 ? -9.118 0.297 18.316 1.00 88.75 204 LYS A N 1
ATOM 1573 C CA . LYS A 1 204 ? -10.041 -0.829 18.509 1.00 88.75 204 LYS A CA 1
ATOM 1574 C C . LYS A 1 204 ? -9.318 -2.115 18.871 1.00 88.75 204 LYS A C 1
ATOM 1576 O O . LYS A 1 204 ? -8.208 -2.379 18.424 1.00 88.75 204 LYS A O 1
ATOM 1581 N N . SER A 1 205 ? -9.989 -2.978 19.627 1.00 88.12 205 SER A N 1
ATOM 1582 C CA . SER A 1 205 ? -9.540 -4.357 19.821 1.00 88.12 205 SER A CA 1
ATOM 1583 C C . SER A 1 205 ? -9.772 -5.172 18.550 1.00 88.12 205 SER A C 1
ATOM 1585 O O . SER A 1 205 ? -10.860 -5.123 17.976 1.00 88.12 205 SER A O 1
ATOM 1587 N N . ALA A 1 206 ? -8.778 -5.952 18.124 1.00 84.88 206 ALA A N 1
ATOM 1588 C CA . ALA A 1 206 ? -8.955 -6.852 16.993 1.00 84.88 206 ALA A CA 1
ATOM 1589 C C . ALA A 1 206 ? -9.943 -7.982 17.337 1.00 84.88 206 ALA A C 1
ATOM 1591 O O . ALA A 1 206 ? -9.918 -8.529 18.446 1.00 84.88 206 ALA A O 1
ATOM 1592 N N . ALA A 1 207 ? -10.777 -8.378 16.374 1.00 81.19 207 ALA A N 1
ATOM 1593 C CA . ALA A 1 207 ? -11.715 -9.496 16.513 1.00 81.19 207 ALA A CA 1
ATOM 1594 C C . ALA A 1 207 ? -11.010 -10.851 16.673 1.00 81.19 207 ALA A C 1
ATOM 1596 O O . ALA A 1 207 ? -11.575 -11.802 17.210 1.00 81.19 207 ALA A O 1
ATOM 1597 N N . GLN A 1 208 ? -9.762 -10.938 16.214 1.00 78.75 208 GLN A N 1
ATOM 1598 C CA . GLN A 1 208 ? -8.887 -12.094 16.364 1.00 78.75 208 GLN A CA 1
ATOM 1599 C C . GLN A 1 208 ? -7.538 -11.618 16.896 1.00 78.75 208 GLN A C 1
ATOM 1601 O O . GLN A 1 208 ? -7.140 -10.484 16.653 1.00 78.75 208 GLN A O 1
ATOM 1606 N N . THR A 1 209 ? -6.814 -12.457 17.634 1.00 78.06 209 THR A N 1
ATOM 1607 C CA . THR A 1 209 ? -5.473 -12.090 18.103 1.00 78.06 209 THR A CA 1
ATOM 1608 C C . THR A 1 209 ? -4.481 -12.167 16.949 1.00 78.06 209 THR A C 1
ATOM 1610 O O . THR A 1 209 ? -4.286 -13.236 16.373 1.00 78.06 209 THR A O 1
ATOM 1613 N N . TRP A 1 210 ? -3.819 -11.051 16.655 1.00 67.69 210 TRP A N 1
ATOM 1614 C CA . TRP A 1 210 ? -2.775 -10.972 15.639 1.00 67.69 210 TRP A CA 1
ATOM 1615 C C . TRP A 1 210 ? -1.416 -10.846 16.307 1.00 67.69 210 TRP A C 1
ATOM 1617 O O . TRP A 1 210 ? -1.221 -9.983 17.159 1.00 67.69 210 TRP A O 1
ATOM 1627 N N . SER A 1 211 ? -0.465 -11.698 15.928 1.00 61.50 211 SER A N 1
ATOM 1628 C CA . SER A 1 211 ? 0.951 -11.534 16.262 1.00 61.50 211 SER A CA 1
ATOM 1629 C C . SER A 1 211 ? 1.651 -10.731 15.173 1.00 61.50 211 SER A C 1
ATOM 1631 O O . SER A 1 211 ? 2.293 -11.317 14.305 1.00 61.50 211 SER A O 1
ATOM 1633 N N . ILE A 1 212 ? 1.462 -9.412 15.214 1.00 56.53 212 ILE A N 1
ATOM 1634 C CA . ILE A 1 212 ? 2.323 -8.431 14.539 1.00 56.53 212 ILE A CA 1
ATOM 1635 C C . ILE A 1 212 ? 3.459 -7.996 15.461 1.00 56.53 212 ILE A C 1
ATOM 1637 O O . ILE A 1 212 ? 3.238 -8.047 16.704 1.00 56.53 212 ILE A O 1
#

Radius of gyration: 26.45 Å; chains: 1; bounding box: 38×80×91 Å

Foldseek 3Di:
DDDDDDDDDPDDPPPPPDPPDPPPPPPPQAFFFEAAEDAPLLQADLVQNVQLVVLCVLLVHDDYHYHQDFDDQCHVPQRGHTDAHQQNDDPPDGDCRSVVSVVSVPVDDDDDPDDDDDPDDDDDDPDDPCVVVPDADEAEEDFAAAPCGLVVLLVVLVVCLVQLHYYYYPHEGVPADARHDGYHYPVHSNSVSSSVSRVSSNVHRHPDRDDD

pLDDT: mean 77.0, std 22.95, range [29.09, 98.62]